Protein 2J8W (pdb70)

Organism: Rubrivivax gelatinosus (NCBI:txid28068)

Sequence (256 aa):
QFQKPGDAIEYRQSAFTLIANHFGRVAAMAQGKAPFDAKVAAENIALVSTLSKLPLTAFGPGTDDKKGGHHGGTEAKPAVWSDAAGFKAAADKFAAAVDKLDAAGKTGDFAQIKAAVGETGGACKGCHDKFKEQFQKPGDAIEYRQSAFTLIANHFGRVAAMAQGKAPFDAKVAAENIALLVSTLSKLPLTAFGPGTDKGHGTEAKPAVWSDAAGFKAAADKFAAAVDKLDAAGKTGDFAQIKAAVGETGGACKGCHDKFKE

Secondary structure (P-SEA, 3-state):
ccccaaaaaaaaaaaaaaaaaaaaaaaaaaaccccccaaaaaaaaaaaaaaaaccccccccccccccccccccccccaaaaaaaaaaaaaaaaaaaaaaaaaccaaaaaaaaaaaaaaaaaaaacccc/ccccaaaaaaaaaaaaaaaaaaaaaaaaaaaccccccaaaaaaaaaaaaaaaaccccccccccccccccccccccccaaaaaaaaaaaaaaaaaaaaaaaaaccaaaaaaaaaaaaaaaaaaaacccc

Radius of gyration: 18.9 Å; Cα contacts (8 Å, |Δi|>4): 345; chains: 2; bounding box: 41×41×47 Å

CATH classification: 1.20.120.10

Foldseek 3Di:
DAPFLQRLQVFLVVLVVLLCVLLVVLVCCLVVVDPDDLVSNLVSLVSNLVSLVPNVVSPDPPNVDPHDFQWDPCVVVVVVQLVVLSVQLNVLSVQCNVCSVVSDSVSNSVSSVSNVVSVVSNCVVTGD/DAPDLLRLQVFLVVLVVLLVVLLVVLQCCLVVNDPDDLLSNLVSLVSNLVSLPPNVVSPDPPSCDDNPAFWDPCVPVVVVVLVVLSVQLNVLSVQCNVCSVVSDSVSNSVSSVSNVVSVVVNCVPTGD

Nearest PDB structures (foldseek):
  2j8w-assembly1_A  TM=1.008E+00  e=5.621E-20  Rubrivivax gelatinosus
  5jli-assembly1_A  TM=9.624E-01  e=1.147E-11  Achromobacter xylosoxidans
  2xld-assembly1_A-2  TM=9.655E-01  e=3.546E-11  Achromobacter xylosoxidans
  1cgo-assembly1_A  TM=9.575E-01  e=3.546E-11  Alcaligenes sp.
  2xl6-assembly1_A-2  TM=9.563E-01  e=1.763E-11  Achromobacter xylosoxidans

Solvent-accessible surface area: 12551 Å² total

Structure (mmCIF, N/CA/C/O backbone):
data_2J8W
#
_entry.id   2J8W
#
_cell.length_a   69.630
_cell.length_b   69.630
_cell.length_c   123.630
_cell.angle_alpha   90.00
_cell.angle_beta   90.00
_cell.angle_gamma   120.00
#
_symmetry.space_group_name_H-M   'P 31 2 1'
#
loop_
_entity.id
_entity.type
_entity.pdbx_description
1 polymer "CYTOCHROME C'"
2 non-polymer 'HEME C'
3 water water
#
loop_
_atom_site.group_PDB
_atom_site.id
_atom_site.type_symbol
_atom_site.label_atom_id
_atom_site.label_alt_id
_atom_site.label_comp_id
_atom_site.label_asym_id
_atom_site.label_entity_id
_atom_site.label_seq_id
_atom_site.pdbx_PDB_ins_code
_atom_site.Cartn_x
_atom_site.Cartn_y
_atom_site.Cartn_z
_atom_site.occupancy
_atom_site.B_iso_or_equiv
_atom_site.auth_seq_id
_atom_site.auth_comp_id
_atom_site.auth_asym_id
_atom_site.auth_atom_id
_atom_site.pdbx_PDB_model_num
ATOM 1 N N . GLN A 1 1 ? 12.126 -0.456 73.803 1.00 27.36 1 GLN A N 1
ATOM 2 C CA . GLN A 1 1 ? 13.321 -0.699 74.644 1.00 26.86 1 GLN A CA 1
ATOM 3 C C . GLN A 1 1 ? 14.123 0.496 75.203 1.00 26.63 1 GLN A C 1
ATOM 4 O O . GLN A 1 1 ? 15.168 0.304 75.815 1.00 28.66 1 GLN A O 1
ATOM 6 N N . PHE A 1 2 ? 13.623 1.711 74.993 1.00 25.54 2 PHE A N 1
ATOM 7 C CA . PHE A 1 2 ? 14.280 2.934 75.433 1.00 25.56 2 PHE A CA 1
ATOM 8 C C . PHE A 1 2 ? 13.381 3.617 76.451 1.00 27.34 2 PHE A C 1
ATOM 9 O O . PHE A 1 2 ? 12.294 4.058 76.117 1.00 30.38 2 PHE A O 1
ATOM 17 N N . GLN A 1 3 ? 13.867 3.672 77.680 1.00 28.33 3 GLN A N 1
ATOM 18 C CA . GLN A 1 3 ? 13.161 4.272 78.816 1.00 28.77 3 GLN A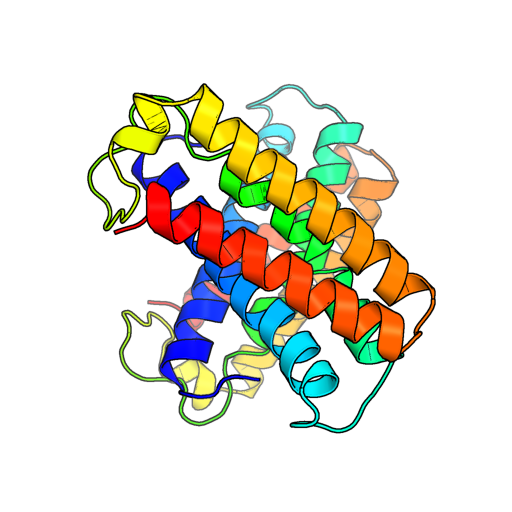 CA 1
ATOM 19 C C . GLN A 1 3 ? 12.897 5.761 78.630 1.00 29.07 3 GLN A C 1
ATOM 20 O O . GLN A 1 3 ? 11.805 6.252 78.965 1.00 30.59 3 GLN A O 1
ATOM 22 N N . LYS A 1 4 ? 13.906 6.475 78.138 1.00 27.62 4 LYS A N 1
ATOM 23 C CA . LYS A 1 4 ? 13.831 7.919 77.818 1.00 27.15 4 LYS A CA 1
ATOM 24 C C . LYS A 1 4 ? 14.270 8.129 76.371 1.00 25.32 4 LYS A C 1
ATOM 25 O O . LYS A 1 4 ? 15.086 7.368 75.887 1.00 26.13 4 LYS A O 1
ATOM 28 N N . PRO A 1 5 ? 13.756 9.156 75.670 1.00 24.32 5 PRO A N 1
ATOM 29 C CA . PRO A 1 5 ? 14.149 9.409 74.275 1.00 23.56 5 PRO A CA 1
ATOM 30 C C . PRO A 1 5 ? 15.663 9.621 74.046 1.00 21.97 5 PRO A C 1
ATOM 31 O O . PRO A 1 5 ? 16.203 9.166 72.988 1.00 21.43 5 PRO A O 1
ATOM 35 N N . GLY A 1 6 ? 16.360 10.262 75.012 1.00 20.2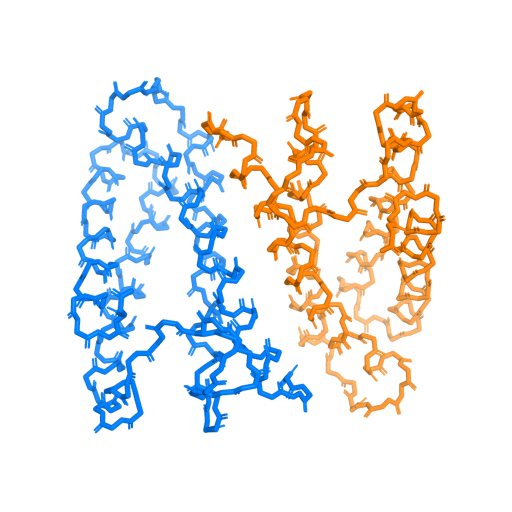6 6 GLY A N 1
ATOM 36 C CA . GLY A 1 6 ? 17.836 10.364 74.975 1.00 19.04 6 GLY A CA 1
ATOM 37 C C . GLY A 1 6 ? 18.480 8.985 74.829 1.00 18.36 6 GLY A C 1
ATOM 38 O O . GLY A 1 6 ? 19.544 8.840 74.225 1.00 17.76 6 GLY A O 1
ATOM 39 N N . ASP A 1 7 ? 17.880 7.980 75.438 1.00 17.35 7 ASP A N 1
ATOM 40 C CA . ASP A 1 7 ? 18.418 6.641 75.313 1.00 17.24 7 ASP A CA 1
ATOM 41 C C . ASP A 1 7 ? 18.419 6.147 73.864 1.00 16.09 7 ASP A C 1
ATOM 42 O O . ASP A 1 7 ? 19.347 5.490 73.416 1.00 16.15 7 ASP A O 1
ATOM 47 N N . ALA A 1 8 ? 17.331 6.394 73.140 1.00 15.53 8 ALA A N 1
ATOM 48 C CA . ALA A 1 8 ? 17.250 6.010 71.723 1.00 15.18 8 ALA A CA 1
ATOM 49 C C . ALA A 1 8 ? 18.315 6.724 70.914 1.00 14.43 8 ALA A C 1
ATOM 50 O O . ALA A 1 8 ? 18.968 6.147 70.056 1.00 14.29 8 ALA A O 1
ATOM 52 N N . ILE A 1 9 ? 18.495 8.015 71.187 1.00 14.58 9 ILE A N 1
ATOM 53 C CA . ILE A 1 9 ? 19.493 8.779 70.478 1.00 14.48 9 ILE A CA 1
ATOM 54 C C . ILE A 1 9 ? 20.894 8.232 70.735 1.00 13.90 9 ILE A C 1
ATOM 55 O O . ILE A 1 9 ? 21.676 8.039 69.801 1.00 13.85 9 ILE A O 1
ATOM 60 N N . GLU A 1 10 ? 21.246 8.062 71.995 1.00 14.15 10 GLU A N 1
ATOM 61 C CA . GLU A 1 10 ? 22.597 7.590 72.284 1.00 14.38 10 GLU A CA 1
ATOM 62 C C . GLU A 1 10 ? 22.800 6.197 71.691 1.00 13.12 10 GLU A C 1
ATOM 63 O O . GLU A 1 10 ? 23.897 5.844 71.252 1.00 12.77 10 GLU A O 1
ATOM 69 N N . TYR A 1 11 ? 21.754 5.365 71.706 1.00 13.18 11 TYR A N 1
ATOM 70 C CA . TYR A 1 11 ? 21.837 4.001 71.145 1.00 12.02 11 TYR A CA 1
ATOM 71 C C . TYR A 1 11 ? 22.101 4.052 69.667 1.00 11.74 11 TYR A C 1
ATOM 72 O O . TYR A 1 11 ? 23.006 3.376 69.173 1.00 12.08 11 TYR A O 1
ATOM 81 N N . ARG A 1 12 ? 21.336 4.842 68.908 1.00 11.67 12 ARG A N 1
ATOM 82 C CA . ARG A 1 12 ? 21.540 4.828 67.466 1.00 12.31 12 ARG A CA 1
ATOM 83 C C . ARG A 1 12 ? 22.900 5.431 67.111 1.00 12.01 12 ARG A C 1
ATOM 84 O O . ARG A 1 12 ? 23.597 4.923 66.220 1.00 12.35 12 ARG A O 1
ATOM 92 N N . GLN A 1 13 ? 23.304 6.496 67.798 1.00 12.43 13 GLN A N 1
ATOM 93 C CA . GLN A 1 13 ? 24.632 7.033 67.568 1.00 12.71 13 GLN A CA 1
ATOM 94 C C . GLN A 1 13 ? 25.704 6.004 67.821 1.00 12.01 13 GLN A C 1
ATOM 95 O O . GLN A 1 13 ? 26.656 5.891 67.041 1.00 12.30 13 GLN A O 1
ATOM 101 N N . SER A 1 14 ? 25.596 5.308 68.935 1.00 11.62 14 SER A N 1
ATOM 102 C CA . SER A 1 14 ? 26.560 4.273 69.296 1.00 11.44 14 SER A CA 1
ATOM 103 C C . SER A 1 14 ? 26.613 3.187 68.229 1.00 10.86 14 SER A C 1
ATOM 104 O O . SER A 1 14 ? 27.698 2.751 67.840 1.00 11.56 14 SER A O 1
ATOM 107 N N . ALA A 1 15 ? 25.463 2.700 67.768 1.00 11.03 15 ALA A N 1
ATOM 108 C CA . ALA A 1 15 ? 25.476 1.697 66.727 1.00 10.90 15 ALA A CA 1
ATOM 109 C C . ALA A 1 15 ? 26.131 2.201 65.462 1.00 11.02 15 ALA A C 1
ATOM 110 O O . ALA A 1 15 ? 26.925 1.479 64.848 1.00 11.16 15 ALA A O 1
ATOM 112 N N . PHE A 1 16 ? 25.814 3.419 65.040 1.00 11.34 16 PHE A N 1
ATOM 113 C CA . PHE A 1 16 ? 26.457 3.976 63.849 1.00 11.33 16 PHE A CA 1
ATOM 114 C C . PHE A 1 16 ? 27.961 4.095 64.003 1.00 11.58 16 PHE A C 1
ATOM 115 O O . PHE A 1 16 ? 28.672 3.831 63.055 1.00 11.57 16 PHE A O 1
ATOM 123 N N . THR A 1 17 ? 28.434 4.479 65.183 1.00 11.86 17 THR A N 1
ATOM 124 C CA . THR A 1 17 ? 29.880 4.543 65.410 1.00 12.08 17 THR A CA 1
ATOM 125 C C . THR A 1 17 ? 30.540 3.175 65.233 1.00 11.56 17 THR A C 1
ATOM 126 O O . THR A 1 17 ? 31.548 3.043 64.567 1.00 11.72 17 THR A O 1
ATOM 130 N N . LEU A 1 18 ? 29.934 2.133 65.806 1.00 11.17 18 LEU A N 1
ATOM 131 C CA . LEU A 1 18 ? 30.515 0.794 65.650 1.00 10.55 18 LEU A CA 1
ATOM 132 C C . LEU A 1 18 ? 30.444 0.321 64.207 1.00 10.62 18 LEU A C 1
ATOM 133 O O . LEU A 1 18 ? 31.405 -0.279 63.696 1.00 11.08 18 LEU A O 1
ATOM 138 N N . ILE A 1 19 ? 29.331 0.595 63.522 1.00 10.88 19 ILE A N 1
ATOM 139 C CA . ILE A 1 19 ? 29.201 0.245 62.119 1.00 11.50 19 ILE A CA 1
ATOM 140 C C . ILE A 1 19 ? 30.293 0.928 61.315 1.00 11.26 19 ILE A C 1
ATOM 141 O O . ILE A 1 19 ? 30.964 0.286 60.484 1.00 11.71 19 ILE A O 1
ATOM 146 N N . ALA A 1 20 ? 30.480 2.235 61.541 1.00 12.10 20 ALA A N 1
ATOM 147 C CA . ALA A 1 20 ? 31.481 2.950 60.758 1.00 11.83 20 ALA A CA 1
ATOM 148 C C . ALA A 1 20 ? 32.872 2.382 60.985 1.00 11.78 20 ALA A C 1
ATOM 149 O O . ALA A 1 20 ? 33.659 2.259 60.039 1.00 11.63 20 ALA A O 1
ATOM 151 N N . ASN A 1 21 ? 33.189 2.027 62.225 1.00 11.48 21 ASN A N 1
ATOM 152 C CA . ASN A 1 21 ? 34.528 1.518 62.488 1.00 11.04 21 ASN A CA 1
ATOM 153 C C . ASN A 1 21 ? 34.758 0.175 61.780 1.00 10.88 21 ASN A C 1
ATOM 154 O O . ASN A 1 21 ? 35.751 -0.020 61.071 1.00 11.61 21 ASN A O 1
ATOM 159 N N . HIS A 1 22 ? 33.839 -0.758 61.922 1.00 10.62 22 HIS A N 1
ATOM 160 C CA . HIS A 1 22 ? 34.042 -2.069 61.316 1.00 10.43 22 HIS A CA 1
ATOM 161 C C . HIS A 1 22 ? 33.890 -2.042 59.807 1.00 9.69 22 HIS A C 1
ATOM 162 O O . HIS A 1 22 ? 34.648 -2.716 59.107 1.00 10.93 22 HIS A O 1
ATOM 169 N N . PHE A 1 23 ? 32.949 -1.232 59.298 1.00 10.48 23 PHE A N 1
ATOM 170 C CA . PHE A 1 23 ? 32.845 -1.064 57.865 1.00 10.79 23 PHE A CA 1
ATOM 171 C C . PHE A 1 23 ? 34.121 -0.449 57.294 1.00 11.27 23 PHE A C 1
ATOM 172 O O . PHE A 1 23 ? 34.593 -0.850 56.244 1.00 11.58 23 PHE A O 1
ATOM 180 N N . GLY A 1 24 ? 34.683 0.511 58.029 1.00 11.34 24 GLY A N 1
ATOM 181 C CA . GLY A 1 24 ? 35.906 1.135 57.586 1.00 11.29 24 GLY A CA 1
ATOM 182 C C . GLY A 1 24 ? 37.070 0.175 57.452 1.00 10.95 24 GLY A C 1
ATOM 183 O O . GLY A 1 24 ? 37.919 0.333 56.579 1.00 11.54 24 GLY A O 1
ATOM 184 N N . ARG A 1 25 ? 37.115 -0.849 58.307 1.00 10.82 25 ARG A N 1
ATOM 185 C CA . ARG A 1 25 ? 38.156 -1.863 58.198 1.00 11.32 25 ARG A CA 1
ATOM 186 C C . ARG A 1 25 ? 38.028 -2.640 56.899 1.00 11.38 25 ARG A C 1
ATOM 187 O O . ARG A 1 25 ? 39.019 -2.932 56.216 1.00 12.76 25 ARG A O 1
ATOM 195 N N . VAL A 1 26 ? 36.789 -2.962 56.540 1.00 10.88 26 VAL A N 1
ATOM 196 C CA . VAL A 1 26 ? 36.543 -3.667 55.282 1.00 11.63 26 VAL A CA 1
ATOM 197 C C . VAL A 1 26 ? 36.903 -2.774 54.108 1.00 11.03 26 VAL A C 1
ATOM 198 O O . VAL A 1 26 ? 37.533 -3.215 53.139 1.00 11.48 26 VAL A O 1
ATOM 202 N N . ALA A 1 27 ? 36.477 -1.522 54.164 1.00 11.12 27 ALA A N 1
ATOM 203 C CA . ALA A 1 27 ? 36.752 -0.565 53.102 1.00 11.51 27 ALA A CA 1
ATOM 204 C C . ALA A 1 27 ? 38.248 -0.405 52.906 1.00 11.33 27 ALA A C 1
ATOM 205 O O . ALA A 1 27 ? 38.694 -0.257 51.784 1.00 11.96 27 ALA A O 1
ATOM 207 N N . ALA A 1 28 ? 39.014 -0.392 53.992 1.00 11.24 28 ALA A N 1
ATOM 208 C CA . ALA A 1 28 ? 40.474 -0.259 53.870 1.00 11.30 28 ALA A CA 1
ATOM 209 C C . ALA A 1 28 ? 41.071 -1.383 53.048 1.00 11.18 28 ALA A C 1
ATOM 210 O O . ALA A 1 28 ? 41.988 -1.177 52.250 1.00 12.10 28 ALA A O 1
ATOM 212 N N . MET A 1 29 ? 40.565 -2.597 53.240 1.00 11.08 29 MET A N 1
ATOM 213 C CA . MET A 1 29 ? 41.016 -3.717 52.414 1.00 11.33 29 MET A CA 1
ATOM 214 C C . MET A 1 29 ? 40.535 -3.551 50.946 1.00 11.50 29 MET A C 1
ATOM 215 O O . MET A 1 29 ? 41.295 -3.747 50.008 1.00 12.52 29 MET A O 1
ATOM 220 N N . ALA A 1 30 ? 39.291 -3.134 50.753 1.00 11.51 30 ALA A N 1
ATOM 221 C CA . ALA A 1 30 ? 38.745 -2.979 49.408 1.00 12.60 30 ALA A CA 1
ATOM 222 C C . ALA A 1 30 ? 39.530 -1.932 48.641 1.00 13.44 30 ALA A C 1
ATOM 223 O O . ALA A 1 30 ? 39.718 -2.079 47.424 1.00 15.00 30 ALA A O 1
ATOM 225 N N . GLN A 1 31 ? 39.989 -0.884 49.328 1.00 13.23 31 GLN A N 1
ATOM 226 C CA . GLN A 1 31 ? 40.738 0.216 48.716 1.00 14.49 31 GLN A CA 1
ATOM 227 C C . GLN A 1 31 ? 42.203 -0.126 48.560 1.00 14.20 31 GLN A C 1
ATOM 228 O O . GLN A 1 31 ? 42.986 0.655 48.015 1.00 17.27 31 GLN A O 1
ATOM 234 N N . GLY A 1 32 ? 42.634 -1.254 49.077 1.00 13.38 32 GLY A N 1
ATOM 235 C CA . GLY A 1 32 ? 44.040 -1.604 48.972 1.00 13.82 32 GLY A CA 1
ATOM 236 C C . GLY A 1 32 ? 44.932 -0.823 49.926 1.00 13.07 32 GLY A C 1
ATOM 237 O O . GLY A 1 32 ? 46.109 -0.693 49.678 1.00 14.68 32 GLY A O 1
ATOM 238 N N . LYS A 1 33 ? 44.400 -0.349 51.045 1.00 12.93 33 LYS A N 1
ATOM 239 C CA . LYS A 1 33 ? 45.187 0.352 52.067 1.00 13.39 33 LYS A CA 1
ATOM 240 C C . LYS A 1 33 ? 45.742 -0.629 53.102 1.00 13.30 33 LYS A C 1
ATOM 241 O O . LYS A 1 33 ? 46.667 -0.289 53.832 1.00 16.48 33 LYS A O 1
ATOM 247 N N . ALA A 1 34 ? 45.149 -1.825 53.180 1.00 12.92 34 ALA A N 1
ATOM 248 C CA . ALA A 1 34 ? 45.555 -2.913 54.077 1.00 13.70 34 ALA A CA 1
ATOM 249 C C . ALA A 1 34 ? 45.525 -4.180 53.249 1.00 13.79 34 ALA A C 1
ATOM 250 O O . ALA A 1 34 ? 44.641 -4.315 52.421 1.00 13.13 34 ALA A O 1
ATOM 252 N N . PRO A 1 35 ? 46.441 -5.125 53.523 1.00 14.16 35 PRO A N 1
ATOM 253 C CA . PRO A 1 35 ? 46.373 -6.395 52.787 1.00 14.50 35 PRO A CA 1
ATOM 254 C C . PRO A 1 35 ? 45.046 -7.095 53.011 1.00 12.77 35 PRO A C 1
ATOM 255 O O . PRO A 1 35 ? 44.460 -7.047 54.091 1.00 14.27 35 PRO A O 1
ATOM 259 N N . PHE A 1 36 ? 44.571 -7.760 51.974 1.00 12.78 36 PHE A N 1
ATOM 260 C CA . PHE A 1 36 ? 43.339 -8.500 52.067 1.00 12.64 36 PHE A CA 1
ATOM 261 C C . PHE A 1 36 ? 43.517 -9.758 52.893 1.00 12.92 36 PHE A C 1
ATOM 262 O O . PHE A 1 36 ? 44.416 -10.536 52.638 1.00 14.43 36 PHE A O 1
ATOM 270 N N . ASP A 1 37 ? 42.645 -9.970 53.865 1.00 13.16 37 ASP A N 1
ATOM 271 C CA . ASP A 1 37 ? 42.581 -11.201 54.629 1.00 13.37 37 ASP A CA 1
ATOM 272 C C . ASP A 1 37 ? 41.103 -11.547 54.658 1.00 13.16 37 ASP A C 1
ATOM 273 O O . ASP A 1 37 ? 40.291 -10.828 55.277 1.00 13.65 37 ASP A O 1
ATOM 278 N N . ALA A 1 38 ? 40.721 -12.608 53.945 1.00 14.15 38 ALA A N 1
ATOM 279 C CA . ALA A 1 38 ? 39.322 -12.953 53.795 1.00 14.52 38 ALA A CA 1
ATOM 280 C C . ALA A 1 38 ? 38.645 -13.285 55.119 1.00 14.01 38 ALA A C 1
ATOM 281 O O . ALA A 1 38 ? 37.468 -12.960 55.322 1.00 14.38 38 ALA A O 1
ATOM 283 N N . LYS A 1 39 ? 39.383 -13.918 56.018 1.00 14.74 39 LYS A N 1
ATOM 284 C CA . LYS A 1 39 ? 38.822 -14.254 57.332 1.00 15.87 39 LYS A CA 1
ATOM 285 C C . LYS A 1 39 ? 38.505 -12.996 58.131 1.00 14.77 39 LYS A C 1
ATOM 286 O O . LYS A 1 39 ? 37.418 -12.898 58.702 1.00 15.04 39 LYS A O 1
ATOM 292 N N . VAL A 1 40 ? 39.454 -12.076 58.195 1.00 14.23 40 VAL A N 1
ATOM 293 C CA . VAL A 1 40 ? 39.255 -10.839 58.937 1.00 14.02 40 VAL A CA 1
ATOM 294 C C . VAL A 1 40 ? 38.166 -9.986 58.267 1.00 12.77 40 VAL A C 1
ATOM 295 O O . VAL A 1 40 ? 37.282 -9.429 58.943 1.00 13.30 40 VAL A O 1
ATOM 299 N N . ALA A 1 41 ? 38.180 -9.912 56.939 1.00 12.23 41 ALA A N 1
ATOM 300 C CA . ALA A 1 41 ? 37.113 -9.210 56.236 1.00 12.41 41 ALA A CA 1
ATOM 301 C C . ALA A 1 41 ? 35.755 -9.794 56.572 1.00 12.68 41 ALA A C 1
ATOM 302 O O . ALA A 1 41 ? 34.794 -9.058 56.873 1.00 13.23 41 ALA A O 1
ATOM 304 N N . ALA A 1 42 ? 35.659 -11.117 56.568 1.00 13.31 42 ALA A N 1
ATOM 305 C CA . ALA A 1 42 ? 34.410 -11.777 56.868 1.00 13.93 42 ALA A CA 1
ATOM 306 C C . ALA A 1 42 ? 33.951 -11.457 58.299 1.00 13.60 42 ALA A C 1
ATOM 307 O O . ALA A 1 42 ? 32.758 -11.250 58.556 1.00 14.71 42 ALA A O 1
ATOM 309 N N . GLU A 1 43 ? 34.874 -11.457 59.240 1.00 13.73 43 GLU A N 1
ATOM 310 C CA . GLU A 1 43 ? 34.534 -11.156 60.635 1.00 15.16 43 GLU A CA 1
ATOM 311 C C . GLU A 1 43 ? 33.984 -9.726 60.764 1.00 13.16 43 GLU A C 1
ATOM 312 O O . GLU A 1 43 ? 32.996 -9.475 61.457 1.00 13.78 43 GLU A O 1
ATOM 318 N N . ASN A 1 44 ? 34.632 -8.777 60.118 1.00 12.19 44 ASN A N 1
ATOM 319 C CA . ASN A 1 44 ? 34.170 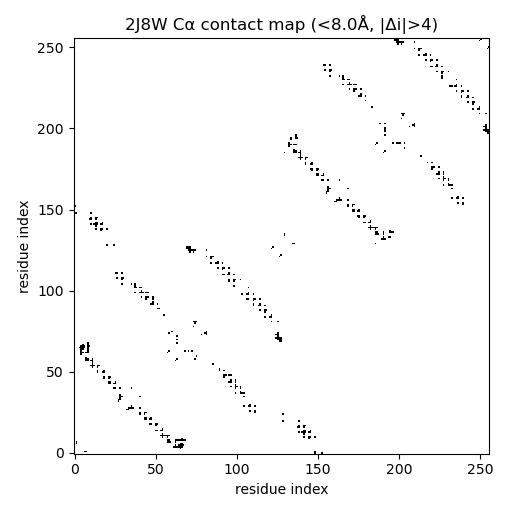-7.400 60.180 1.00 11.57 44 ASN A CA 1
ATOM 320 C C . ASN A 1 44 ? 32.849 -7.225 59.451 1.00 11.62 44 ASN A C 1
ATOM 321 O O . ASN A 1 44 ? 31.986 -6.484 59.921 1.00 11.85 44 ASN A O 1
ATOM 326 N N . ILE A 1 45 ? 32.672 -7.899 58.323 1.00 11.61 45 ILE A N 1
ATOM 327 C CA . ILE A 1 45 ? 31.403 -7.885 57.632 1.00 11.54 45 ILE A CA 1
ATOM 328 C C . ILE A 1 45 ? 30.264 -8.456 58.460 1.00 12.11 45 ILE A C 1
ATOM 329 O O . ILE A 1 45 ? 29.183 -7.890 58.516 1.00 12.27 45 ILE A O 1
ATOM 334 N N . ALA A 1 46 ? 30.545 -9.554 59.148 1.00 12.87 46 ALA A N 1
ATOM 335 C CA . ALA A 1 46 ? 29.529 -10.172 59.991 1.00 13.01 46 ALA A CA 1
ATOM 336 C C . ALA A 1 46 ? 29.093 -9.207 61.090 1.00 12.84 46 ALA A C 1
ATOM 337 O O . ALA A 1 46 ? 27.903 -9.114 61.419 1.00 13.48 46 ALA A O 1
ATOM 339 N N . LEU A 1 47 ? 30.044 -8.481 61.668 1.00 13.00 47 LEU A N 1
ATOM 340 C CA . LEU A 1 47 ? 29.722 -7.488 62.681 1.00 12.99 47 LEU A CA 1
ATOM 341 C C . LEU A 1 47 ? 28.913 -6.332 62.087 1.00 12.19 47 LEU A C 1
ATOM 342 O O . LEU A 1 47 ? 27.934 -5.913 62.679 1.00 12.82 47 LEU A O 1
ATOM 351 N N . VAL A 1 48 ? 29.320 -5.838 60.923 1.00 11.53 48 VAL A N 1
ATOM 352 C CA . VAL A 1 48 ? 28.531 -4.798 60.251 1.00 12.36 48 VAL A CA 1
ATOM 353 C C . VAL A 1 48 ? 27.111 -5.274 60.045 1.00 12.07 48 VAL A C 1
ATOM 354 O O . VAL A 1 48 ? 26.164 -4.563 60.301 1.00 12.76 48 VAL A O 1
ATOM 358 N N . SER A 1 49 ? 26.958 -6.490 59.559 1.00 12.47 49 SER A N 1
ATOM 359 C CA . SER A 1 49 ? 25.627 -7.014 59.304 1.00 12.96 49 SER A CA 1
ATOM 360 C C . SER A 1 49 ? 24.778 -7.066 60.567 1.00 12.37 49 SER A C 1
ATOM 361 O O . SER A 1 49 ? 23.638 -6.602 60.590 1.00 14.49 49 SER A O 1
ATOM 364 N N . THR A 1 50 ? 25.323 -7.624 61.626 1.00 12.77 50 THR A N 1
ATOM 365 C CA . THR A 1 50 ? 24.620 -7.654 62.913 1.00 13.81 50 THR A CA 1
ATOM 366 C C . THR A 1 50 ? 24.251 -6.242 63.384 1.00 13.77 50 THR A C 1
ATOM 367 O O . THR A 1 50 ? 23.110 -5.955 63.768 1.00 15.55 50 THR A O 1
ATOM 371 N N . LEU A 1 51 ? 25.237 -5.365 63.390 1.00 12.34 51 LEU A N 1
ATOM 372 C CA . LEU A 1 51 ? 25.005 -4.007 63.881 1.00 13.12 51 LEU A CA 1
ATOM 373 C C . LEU A 1 51 ? 24.040 -3.213 63.029 1.00 12.79 51 LEU A C 1
ATOM 374 O O . LEU A 1 51 ? 23.327 -2.340 63.541 1.00 13.17 51 LEU A O 1
ATOM 379 N N . SER A 1 52 ? 24.016 -3.497 61.735 1.00 13.29 52 SER A N 1
ATOM 380 C CA . SER A 1 52 ? 23.225 -2.716 60.790 1.00 13.63 52 SER A CA 1
ATOM 381 C C . SER A 1 52 ? 21.762 -2.804 61.081 1.00 14.35 52 SER A C 1
ATOM 382 O O . SER A 1 52 ? 21.014 -1.942 60.629 1.00 15.53 52 SER A O 1
ATOM 385 N N . LYS A 1 53 ? 21.360 -3.849 61.817 1.00 15.21 53 LYS A N 1
ATOM 386 C CA . LYS A 1 53 ? 19.951 -4.099 62.155 1.00 17.60 53 LYS A CA 1
ATOM 387 C C . LYS A 1 53 ? 19.494 -3.326 63.388 1.00 16.39 53 LYS A C 1
ATOM 388 O O . LYS A 1 53 ? 18.334 -3.440 63.796 1.00 17.49 53 LYS A O 1
ATOM 394 N N . LEU A 1 54 ? 20.409 -2.599 64.014 1.00 14.01 54 LEU A N 1
ATOM 395 C CA . LEU A 1 54 ? 20.120 -1.926 65.274 1.00 13.13 54 LEU A CA 1
ATOM 396 C C . LEU A 1 54 ? 19.703 -0.430 65.180 1.00 12.93 54 LEU A C 1
ATOM 397 O O . LEU A 1 54 ? 18.725 -0.059 65.803 1.00 13.73 54 LEU A O 1
ATOM 402 N N . PRO A 1 55 ? 20.475 0.459 64.546 1.00 12.59 55 PRO A N 1
ATOM 403 C CA . PRO A 1 55 ? 20.199 1.877 64.793 1.00 12.84 55 PRO A CA 1
ATOM 404 C C . PRO A 1 55 ? 18.861 2.357 64.269 1.00 14.12 55 PRO A C 1
ATOM 405 O O . PRO A 1 55 ? 18.312 3.329 64.797 1.00 14.57 55 PRO A O 1
ATOM 409 N N . LEU A 1 56 ? 18.390 1.771 63.171 1.00 14.99 56 LEU A N 1
ATOM 410 C CA . LEU A 1 56 ? 17.190 2.276 62.513 1.00 16.81 56 LEU A CA 1
ATOM 411 C C . LEU A 1 56 ? 15.938 1.861 63.279 1.00 17.67 56 LEU A C 1
ATOM 412 O O . LEU A 1 56 ? 14.875 2.355 62.964 1.00 20.40 56 LEU A O 1
ATOM 417 N N . THR A 1 57 ? 16.084 1.066 64.336 1.00 16.61 57 THR A N 1
ATOM 418 C CA . THR A 1 57 ? 15.034 0.729 65.278 1.00 18.41 57 THR A CA 1
ATOM 419 C C . THR A 1 57 ? 14.852 1.766 66.369 1.00 17.67 57 THR A C 1
ATOM 420 O O . THR A 1 57 ? 13.954 1.664 67.191 1.00 20.08 57 THR A O 1
ATOM 424 N N . ALA A 1 58 ? 15.693 2.787 66.367 1.00 16.25 58 ALA A N 1
ATOM 425 C CA . ALA A 1 58 ? 15.821 3.761 67.489 1.00 15.48 58 ALA A CA 1
ATOM 426 C C . ALA A 1 58 ? 15.507 5.208 67.035 1.00 15.57 58 ALA A C 1
ATOM 427 O O . ALA A 1 58 ? 16.012 6.168 67.592 1.00 15.19 58 ALA A O 1
ATOM 429 N N . PHE A 1 59 ? 14.651 5.333 66.022 1.00 16.53 59 PHE A N 1
ATOM 430 C CA . PHE A 1 59 ? 14.147 6.626 65.528 1.00 16.33 59 PHE A CA 1
ATOM 431 C C . PHE A 1 59 ? 12.615 6.688 65.701 1.00 17.71 59 PHE A C 1
ATOM 432 O O . PHE A 1 59 ? 11.899 7.194 64.835 1.00 18.99 59 PHE A O 1
ATOM 440 N N . GLY A 1 60 ? 12.136 6.181 66.823 1.00 18.75 60 GLY A N 1
ATOM 441 C CA . GLY A 1 60 ? 10.728 6.204 67.128 1.00 20.18 60 GLY A CA 1
ATOM 442 C C . GLY A 1 60 ? 10.188 7.584 67.396 1.00 20.71 60 GLY A C 1
ATOM 443 O O . GLY A 1 60 ? 10.911 8.589 67.413 1.00 20.27 60 GLY A O 1
ATOM 444 N N . PRO A 1 61 ? 8.861 7.659 67.623 1.00 21.22 61 PRO A N 1
ATOM 445 C CA . PRO A 1 61 ? 8.222 8.933 67.933 1.00 21.79 61 PRO A CA 1
ATOM 446 C C . PRO A 1 61 ? 8.904 9.629 69.124 1.00 22.21 61 PRO A C 1
ATOM 447 O O . PRO A 1 61 ? 9.211 8.965 70.107 1.00 22.51 61 PRO A O 1
ATOM 451 N N . GLY A 1 62 ? 9.133 10.931 69.006 1.00 22.88 62 GLY A N 1
ATOM 452 C CA . GLY A 1 62 ? 9.616 11.748 70.106 1.00 23.01 62 GLY A CA 1
ATOM 453 C C . GLY A 1 62 ? 11.097 11.627 70.384 1.00 21.89 62 GLY A C 1
ATOM 454 O O . GLY A 1 62 ? 11.598 12.116 71.386 1.00 23.09 62 GLY A O 1
ATOM 455 N N . THR A 1 63 ? 11.845 10.957 69.491 1.00 21.31 63 THR A N 1
ATOM 456 C CA . THR A 1 63 ? 13.292 10.785 69.678 1.00 19.90 63 THR A CA 1
ATOM 457 C C . THR A 1 63 ? 14.103 11.778 68.850 1.00 19.65 63 THR A C 1
ATOM 458 O O . THR A 1 63 ? 15.251 11.494 68.484 1.00 18.67 63 THR A O 1
ATOM 462 N N A ASP A 1 64 ? 13.580 12.979 68.611 0.50 19.31 64 ASP A N 1
ATOM 463 N N B ASP A 1 64 ? 13.510 12.942 68.595 0.50 22.02 64 ASP A N 1
ATOM 464 C CA A ASP A 1 64 ? 14.150 13.912 67.637 0.50 19.38 64 ASP A CA 1
ATOM 465 C CA B ASP A 1 64 ? 14.203 14.076 68.026 0.50 23.14 64 ASP A CA 1
ATOM 466 C C A ASP A 1 64 ? 14.925 15.043 68.249 0.50 19.56 64 ASP A C 1
ATOM 467 C C B ASP A 1 64 ? 14.856 14.875 69.126 0.50 24.62 64 ASP A C 1
ATOM 468 O O A ASP A 1 64 ? 15.533 15.834 67.532 0.50 21.99 64 ASP A O 1
ATOM 469 O O B ASP A 1 64 ? 15.577 15.810 68.836 0.50 22.13 64 ASP A O 1
ATOM 478 N N A LYS A 1 65 ? 14.926 15.130 69.561 0.50 19.62 65 LYS A N 1
ATOM 479 N N B LYS A 1 65 ? 14.573 14.528 70.382 0.50 26.90 65 LYS A N 1
ATOM 480 C CA A LYS A 1 65 ? 15.448 16.329 70.160 0.50 21.08 65 LYS A CA 1
ATOM 481 C CA B LYS A 1 65 ? 15.270 15.134 71.515 0.50 30.06 65 LYS A CA 1
ATOM 482 C C A LYS A 1 65 ? 16.612 16.168 71.093 0.50 20.45 65 LYS A C 1
ATOM 483 C C B LYS A 1 65 ? 15.365 14.195 72.720 0.50 32.32 65 LYS A C 1
ATOM 484 O O A LYS A 1 65 ? 16.599 15.321 71.958 0.50 22.22 65 LYS A O 1
ATOM 485 O O B LYS A 1 65 ? 14.812 13.096 72.712 0.50 31.03 65 LYS A O 1
ATOM 486 N N A GLY A 1 66 ? 17.616 17.013 70.933 0.50 18.96 66 GLY A N 1
ATOM 487 N N B GLY A 1 66 ? 16.069 14.653 73.752 0.50 34.56 66 GLY A N 1
ATOM 488 C CA A GLY A 1 66 ? 18.642 17.119 71.898 0.50 19.34 66 GLY A CA 1
ATOM 489 C CA B GLY A 1 66 ? 16.339 13.863 74.949 0.50 35.82 66 GLY A CA 1
ATOM 490 C C A GLY A 1 66 ? 19.689 16.011 71.825 0.50 19.47 66 GLY A C 1
ATOM 491 C C B GLY A 1 66 ? 17.837 13.727 75.163 0.50 36.20 66 GLY A C 1
ATOM 492 O O A GLY A 1 66 ? 19.787 15.275 70.827 0.50 19.43 66 GLY A O 1
ATOM 493 O O B GLY A 1 66 ? 18.288 13.312 76.231 0.50 35.77 66 GLY A O 1
ATOM 494 N N A HIS A 1 67 ? 20.509 15.942 72.868 0.50 20.14 67 HIS A N 1
ATOM 495 N N B HIS A 1 67 ? 18.587 14.088 74.121 0.50 35.34 67 HIS A N 1
ATOM 496 C CA A HIS A 1 67 ? 21.512 14.894 73.024 0.50 18.85 67 HIS A CA 1
ATOM 497 C CA B HIS A 1 67 ? 20.057 14.058 74.099 0.50 33.31 67 HIS A CA 1
ATOM 498 C C A HIS A 1 67 ? 22.458 14.821 71.822 0.50 19.25 67 HIS A C 1
ATOM 499 C C B HIS A 1 67 ? 20.474 14.799 72.821 0.50 31.62 67 HIS A C 1
ATOM 500 O O A HIS A 1 67 ? 22.892 13.758 71.364 0.50 18.53 67 HIS A O 1
ATOM 501 O O B HIS A 1 67 ? 19.646 14.972 71.941 0.50 30.14 67 HIS A O 1
ATOM 514 N N A GLY A 1 68 ? 22.760 15.980 71.286 0.50 17.71 68 GLY A N 1
ATOM 515 N N B GLY A 1 68 ? 21.718 15.262 72.698 0.50 29.34 68 GLY A N 1
ATOM 516 C CA A GLY A 1 68 ? 23.692 16.075 70.203 0.50 18.24 68 GLY A CA 1
ATOM 517 C CA B GLY A 1 68 ? 22.159 15.853 71.408 0.50 27.55 68 GLY A CA 1
ATOM 518 C C A GLY A 1 68 ? 23.183 15.407 68.966 0.50 18.49 68 GLY A C 1
ATOM 519 C C B GLY A 1 68 ? 22.016 14.876 70.233 0.50 25.35 68 GLY A C 1
ATOM 520 O O A GLY A 1 68 ? 23.972 15.059 68.067 0.50 19.13 68 GLY A O 1
ATOM 521 O O B GLY A 1 68 ? 22.277 13.701 70.431 0.50 24.58 68 GLY A O 1
ATOM 522 N N A THR A 1 69 ? 21.868 15.231 68.905 0.50 18.86 69 THR A N 1
ATOM 523 N N B THR A 1 69 ? 21.674 15.363 69.020 0.50 22.56 69 THR A N 1
ATOM 524 C CA . THR A 1 69 ? 21.361 14.568 67.783 1.00 20.55 69 THR A CA 1
ATOM 525 C C . THR A 1 69 ? 21.659 15.378 66.519 1.00 20.40 69 THR A C 1
ATOM 526 O O . THR A 1 69 ? 21.527 16.613 66.518 1.00 21.80 69 THR A O 1
ATOM 530 N N . GLU A 1 70 ? 22.088 14.681 65.467 1.00 19.64 70 GLU A N 1
ATOM 531 C CA . GLU A 1 70 ? 22.226 15.215 64.138 1.00 20.22 70 GLU A CA 1
ATOM 532 C C . GLU A 1 70 ? 21.161 14.704 63.181 1.00 19.10 70 GLU A C 1
ATOM 533 O O . GLU A 1 70 ? 21.246 14.917 61.975 1.00 22.11 70 GLU A O 1
ATOM 539 N N . ALA A 1 71 ? 20.117 14.061 63.707 1.00 19.81 71 ALA A N 1
ATOM 540 C CA . ALA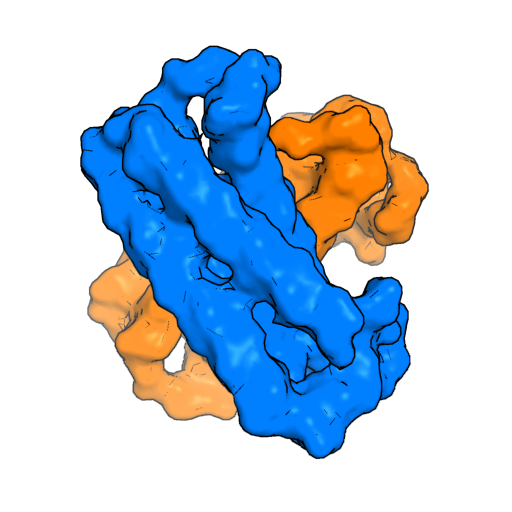 A 1 71 ? 19.008 13.600 62.868 1.00 19.41 71 ALA A CA 1
ATOM 541 C C . ALA A 1 71 ? 18.197 14.854 62.411 1.00 20.55 71 ALA A C 1
ATOM 542 O O . ALA A 1 71 ? 17.703 15.649 63.240 1.00 24.17 71 ALA A O 1
ATOM 544 N N . LYS A 1 72 ? 17.995 14.985 61.104 1.00 21.47 72 LYS A N 1
ATOM 545 C CA . LYS A 1 72 ? 17.215 16.116 60.579 1.00 22.01 72 LYS A CA 1
ATOM 546 C C . LYS A 1 72 ? 15.739 15.887 60.834 1.00 23.51 72 LYS A C 1
ATOM 547 O O . LYS A 1 72 ? 15.268 14.761 60.920 1.00 21.37 72 LYS A O 1
ATOM 551 N N . PRO A 1 73 ? 14.955 16.983 60.963 1.00 23.14 73 PRO A N 1
ATOM 552 C CA . PRO A 1 73 ? 13.505 16.816 61.122 1.00 23.12 73 PRO A CA 1
ATOM 553 C C . PRO A 1 73 ? 12.885 15.926 60.056 1.00 22.31 73 PRO A C 1
ATOM 554 O O . PRO A 1 73 ? 11.891 15.267 60.328 1.00 22.96 73 PRO A O 1
ATOM 558 N N . ALA A 1 74 ? 13.449 15.937 58.852 1.00 22.88 74 ALA A N 1
ATOM 559 C CA . ALA A 1 74 ? 12.942 15.130 57.744 1.00 22.79 74 ALA A CA 1
ATOM 560 C C . ALA A 1 74 ? 12.874 13.642 58.061 1.00 22.08 74 ALA A C 1
ATOM 561 O O . ALA A 1 74 ? 12.101 12.916 57.424 1.00 22.13 74 ALA A O 1
ATOM 563 N N . VAL A 1 75 ? 13.679 13.174 59.019 1.00 21.23 75 VAL A N 1
ATOM 564 C CA . VAL A 1 75 ? 13.547 11.778 59.443 1.00 20.48 75 VAL A CA 1
ATOM 565 C C . VAL A 1 75 ? 12.111 11.422 59.812 1.00 20.43 75 VAL A C 1
ATOM 566 O O . VAL A 1 75 ? 11.623 10.346 59.457 1.00 20.29 75 VAL A O 1
ATOM 570 N N . TRP A 1 76 ? 11.447 12.343 60.525 1.00 19.84 76 TRP A N 1
ATOM 571 C CA . TRP A 1 76 ? 10.044 12.186 60.966 1.00 21.20 76 TRP A CA 1
ATOM 572 C C . TRP A 1 76 ? 9.016 12.781 60.007 1.00 22.63 76 TRP A C 1
ATOM 573 O O . TRP A 1 76 ? 7.990 12.184 59.817 1.00 25.12 76 TRP A O 1
ATOM 584 N N . SER A 1 77 ? 9.390 13.852 59.347 1.00 24.39 77 SER A N 1
ATOM 585 C CA . SER A 1 77 ? 8.452 14.546 58.473 1.00 25.96 77 SER A CA 1
ATOM 586 C C . SER A 1 77 ? 8.496 13.991 57.034 1.00 26.66 77 SER A C 1
ATOM 587 O O . SER A 1 77 ? 7.557 14.198 56.269 1.00 28.08 77 SER A O 1
ATOM 592 N N . ASP A 1 78 ? 9.556 13.256 56.660 1.00 26.45 78 ASP A N 1
ATOM 593 C CA . ASP A 1 78 ? 9.573 12.476 55.405 1.00 25.98 78 ASP A CA 1
ATOM 594 C C . ASP A 1 78 ? 9.857 11.012 55.740 1.00 25.35 78 ASP A C 1
ATOM 595 O O . ASP A 1 78 ? 10.901 10.429 55.335 1.00 26.28 78 ASP A O 1
ATOM 600 N N . ALA A 1 79 ? 8.928 10.402 56.455 1.00 25.59 79 ALA A N 1
ATOM 601 C CA . ALA A 1 79 ? 9.120 9.025 56.913 1.00 25.96 79 ALA A CA 1
ATOM 602 C C . ALA A 1 79 ? 9.247 8.035 55.752 1.00 26.03 79 ALA A C 1
ATOM 603 O O . ALA A 1 79 ? 10.003 7.064 55.843 1.00 25.45 79 ALA A O 1
ATOM 605 N N . ALA A 1 80 ? 8.521 8.236 54.668 1.00 26.35 80 ALA A N 1
ATOM 606 C CA . ALA A 1 80 ? 8.665 7.373 53.491 1.00 25.76 80 ALA A CA 1
ATOM 607 C C . ALA A 1 80 ? 10.067 7.441 52.881 1.00 24.58 80 ALA A C 1
ATOM 608 O O . ALA A 1 80 ? 10.664 6.409 52.471 1.00 24.28 80 ALA A O 1
ATOM 610 N N . GLY A 1 81 ? 10.628 8.641 52.832 1.00 24.60 81 GLY A N 1
ATOM 611 C CA . GLY A 1 81 ? 11.950 8.864 52.300 1.00 23.32 81 GLY A CA 1
ATOM 612 C C . GLY A 1 81 ? 12.972 8.194 53.199 1.00 22.83 81 GLY A C 1
ATOM 613 O O . GLY A 1 81 ? 13.922 7.532 52.712 1.00 22.60 81 GLY A O 1
ATOM 614 N N . PHE A 1 82 ? 12.788 8.344 54.512 1.00 22.15 82 PHE A N 1
ATOM 615 C CA . PHE A 1 82 ? 13.713 7.728 55.470 1.00 21.12 82 PHE A CA 1
ATOM 616 C C . PHE A 1 82 ? 13.665 6.209 55.354 1.00 20.64 82 PHE A C 1
ATOM 617 O O . PHE A 1 82 ? 14.728 5.524 55.364 1.00 20.43 82 PHE A O 1
ATOM 625 N N . LYS A 1 83 ? 12.475 5.639 55.237 1.00 22.13 83 LYS A N 1
ATOM 626 C CA . LYS A 1 83 ? 12.310 4.170 55.106 1.00 21.56 83 LYS A CA 1
ATOM 627 C C . LYS A 1 83 ? 12.943 3.668 53.810 1.00 22.11 83 LYS A C 1
ATOM 628 O O . LYS A 1 83 ? 13.584 2.585 53.796 1.00 21.52 83 LYS A O 1
ATOM 634 N N . ALA A 1 84 ? 12.807 4.430 52.729 1.00 22.02 84 ALA A N 1
ATOM 635 C CA . ALA A 1 84 ? 13.419 4.034 51.450 1.00 21.41 84 ALA A CA 1
ATOM 636 C C . ALA A 1 84 ? 14.933 4.010 51.606 1.00 21.15 84 ALA A C 1
ATOM 637 O O . ALA A 1 84 ? 15.630 3.093 51.114 1.00 21.76 84 ALA A O 1
ATOM 639 N N . ALA A 1 85 ? 15.443 5.019 52.289 1.00 20.23 85 ALA A N 1
ATOM 640 C CA . ALA A 1 85 ? 16.881 5.069 52.555 1.00 19.53 85 ALA A CA 1
ATOM 641 C C . ALA A 1 85 ? 17.386 3.892 53.411 1.00 19.88 85 ALA A C 1
ATOM 642 O O . ALA A 1 85 ? 18.444 3.305 53.154 1.00 19.79 85 ALA A O 1
ATOM 644 N N . ALA A 1 86 ? 16.624 3.559 54.421 1.00 18.44 86 ALA A N 1
ATOM 645 C CA . ALA A 1 86 ? 16.907 2.413 55.293 1.00 18.47 86 ALA A CA 1
ATOM 646 C C . ALA A 1 86 ? 16.870 1.106 54.524 1.00 18.89 86 ALA A C 1
ATOM 647 O O . ALA A 1 86 ? 17.759 0.248 54.679 1.00 18.85 86 ALA A O 1
ATOM 649 N N . ASP A 1 87 ? 15.875 0.960 53.666 1.00 19.79 87 ASP A N 1
ATOM 650 C CA . ASP A 1 87 ? 15.754 -0.266 52.900 1.00 20.50 87 ASP A CA 1
ATOM 651 C C . ASP A 1 87 ? 16.859 -0.417 51.871 1.00 20.52 87 ASP A C 1
ATOM 652 O O . ASP A 1 87 ? 17.307 -1.532 51.634 1.00 19.89 87 ASP A O 1
ATOM 657 N N . LYS A 1 88 ? 17.312 0.674 51.277 1.00 19.98 88 LYS A N 1
ATOM 658 C CA . LYS A 1 88 ? 18.431 0.631 50.338 1.00 20.49 88 LYS A CA 1
ATOM 659 C C . LYS A 1 88 ? 19.697 0.172 51.069 1.00 19.24 88 LYS A C 1
ATOM 660 O O . LYS A 1 88 ? 20.477 -0.595 50.552 1.00 19.72 88 LYS A O 1
ATOM 666 N N . PHE A 1 89 ? 19.911 0.685 52.272 1.00 17.61 89 PHE A N 1
ATOM 667 C CA . PHE A 1 89 ? 21.037 0.258 53.104 1.00 17.31 89 PHE A CA 1
ATOM 668 C C . PHE A 1 89 ? 20.915 -1.230 53.440 1.00 17.08 89 PHE A C 1
ATOM 669 O O . PHE A 1 89 ? 21.894 -1.984 53.312 1.00 16.89 89 PHE A O 1
ATOM 677 N N . ALA A 1 90 ? 19.754 -1.679 53.899 1.00 17.73 90 ALA A N 1
ATOM 678 C CA . ALA A 1 90 ? 19.611 -3.095 54.253 1.00 17.34 90 ALA A CA 1
ATOM 679 C C . ALA A 1 90 ? 19.906 -4.016 53.059 1.00 18.24 90 ALA A C 1
ATOM 680 O O . ALA A 1 90 ? 20.526 -5.093 53.194 1.00 17.69 90 ALA A O 1
ATOM 682 N N . ALA A 1 91 ? 19.474 -3.621 51.876 1.00 18.43 91 ALA A N 1
ATOM 683 C CA . ALA A 1 91 ? 19.729 -4.424 50.682 1.00 19.41 91 ALA A CA 1
ATOM 684 C C . ALA A 1 91 ? 21.220 -4.507 50.369 1.00 19.39 91 ALA A C 1
ATOM 685 O O . ALA A 1 91 ? 21.717 -5.574 50.002 1.00 19.01 91 ALA A O 1
ATOM 687 N N . ALA A 1 92 ? 21.929 -3.392 50.514 1.00 17.00 92 ALA A N 1
ATOM 688 C CA . ALA A 1 92 ? 23.365 -3.350 50.275 1.00 16.78 92 ALA A CA 1
ATOM 689 C C . ALA A 1 92 ? 24.085 -4.197 51.307 1.00 16.45 92 ALA A C 1
ATOM 690 O O . ALA A 1 92 ? 25.013 -4.916 50.966 1.00 16.12 92 ALA A O 1
ATOM 692 N N . VAL A 1 93 ? 23.676 -4.113 52.570 1.00 15.75 93 VAL A N 1
ATOM 693 C CA . VAL A 1 93 ? 24.324 -4.897 53.614 1.00 16.42 93 VAL A CA 1
ATOM 694 C C . VAL A 1 93 ? 24.085 -6.383 53.371 1.00 16.55 93 VAL A C 1
ATOM 695 O O . VAL A 1 93 ? 24.951 -7.197 53.627 1.00 16.27 93 VAL A O 1
ATOM 699 N N . ASP A 1 94 ? 22.923 -6.764 52.858 1.00 16.69 94 ASP A N 1
ATOM 700 C CA . ASP A 1 94 ? 22.697 -8.155 52.527 1.00 18.91 94 ASP A CA 1
ATOM 701 C C . ASP A 1 94 ? 23.735 -8.627 51.511 1.00 17.17 94 ASP A C 1
ATOM 702 O O . ASP A 1 94 ? 24.262 -9.741 51.607 1.00 16.97 94 ASP A O 1
ATOM 707 N N . LYS A 1 95 ? 23.973 -7.831 50.495 1.00 16.43 95 LYS A N 1
ATOM 708 C CA . LYS A 1 95 ? 25.000 -8.166 49.514 1.00 16.44 95 LYS A CA 1
ATOM 709 C C . LYS A 1 95 ? 26.390 -8.212 50.121 1.00 15.08 95 LYS A C 1
ATOM 710 O O . LYS A 1 95 ? 27.197 -9.062 49.754 1.00 14.98 95 LYS A O 1
ATOM 716 N N . LEU A 1 96 ? 26.681 -7.304 51.039 1.00 13.96 96 LEU A N 1
ATOM 717 C CA . LEU A 1 96 ? 27.954 -7.315 51.722 1.00 14.30 96 LEU A CA 1
ATOM 718 C C . LEU A 1 96 ? 28.129 -8.579 52.511 1.00 13.69 96 LEU A C 1
ATOM 719 O O . LEU A 1 96 ? 29.181 -9.222 52.481 1.00 13.46 96 LEU A O 1
ATOM 724 N N . ASP A 1 97 ? 27.091 -8.971 53.238 1.00 14.61 97 ASP A N 1
ATOM 725 C CA . ASP A 1 97 ? 27.106 -10.205 54.053 1.00 15.91 97 ASP A CA 1
ATOM 726 C C . ASP A 1 97 ? 27.409 -11.410 53.127 1.00 15.06 97 ASP A C 1
ATOM 727 O O . ASP A 1 97 ? 28.264 -12.235 53.413 1.00 16.03 97 ASP A O 1
ATOM 732 N N . ALA A 1 98 ? 26.708 -11.498 52.001 1.00 15.32 98 ALA A N 1
ATOM 733 C CA . ALA A 1 98 ? 26.899 -12.596 51.075 1.00 15.38 98 ALA A CA 1
ATOM 734 C C . ALA A 1 98 ? 28.341 -12.606 50.553 1.00 15.43 98 ALA A C 1
ATOM 735 O O . ALA A 1 98 ? 28.978 -13.661 50.422 1.00 16.46 98 ALA A O 1
ATOM 737 N N . ALA A 1 99 ? 28.854 -11.427 50.253 1.00 15.11 99 ALA A N 1
ATOM 738 C CA . ALA A 1 99 ? 30.216 -11.290 49.753 1.00 15.30 99 ALA A CA 1
ATOM 739 C C . ALA A 1 99 ? 31.235 -11.755 50.787 1.00 14.85 99 ALA A C 1
ATOM 740 O O . ALA A 1 99 ? 32.228 -12.391 50.450 1.00 16.15 99 ALA A O 1
ATOM 742 N N . GLY A 1 100 ? 31.036 -11.397 52.049 1.00 14.90 100 GLY A N 1
ATOM 743 C CA . GLY A 1 100 ? 31.928 -11.828 53.110 1.00 16.41 100 GLY A CA 1
ATOM 744 C C . GLY A 1 100 ? 32.011 -13.338 53.196 1.00 17.25 100 GLY A C 1
ATOM 745 O O . GLY A 1 100 ? 33.054 -13.903 53.455 1.00 18.18 100 GLY A O 1
ATOM 746 N N . LYS A 1 101 ? 30.892 -14.005 52.977 1.00 16.68 101 LYS A N 1
ATOM 747 C CA . LYS A 1 101 ? 30.856 -15.465 53.031 1.00 18.34 101 LYS A CA 1
ATOM 748 C C . LYS A 1 101 ? 31.571 -16.083 51.839 1.00 18.53 101 LYS A C 1
ATOM 749 O O . LYS A 1 101 ? 32.105 -17.189 51.958 1.00 19.54 101 LYS A O 1
ATOM 755 N N . THR A 1 102 ? 31.564 -15.462 50.675 1.00 17.82 102 THR A N 1
ATOM 756 C CA . THR A 1 102 ? 32.304 -16.031 49.534 1.00 18.43 102 THR A CA 1
ATOM 757 C C . THR A 1 102 ? 33.801 -15.828 49.644 1.00 17.51 102 THR A C 1
ATOM 758 O O . THR A 1 102 ? 34.578 -16.596 49.069 1.00 19.86 102 THR A O 1
ATOM 762 N N . GLY A 1 103 ? 34.218 -14.744 50.309 1.00 16.83 103 GLY A N 1
ATOM 763 C CA . GLY A 1 103 ? 35.620 -14.341 50.338 1.00 17.71 103 GLY A CA 1
ATOM 764 C C . GLY A 1 103 ? 36.147 -13.771 49.021 1.00 16.75 103 GLY A C 1
ATOM 765 O O . GLY A 1 103 ? 37.342 -13.513 48.886 1.00 20.02 103 GLY A O 1
ATOM 766 N N . ASP A 1 104 ? 35.273 -13.527 48.066 1.00 16.38 104 ASP A N 1
ATOM 767 C CA . ASP A 1 104 ? 35.675 -13.005 46.757 1.00 16.29 104 ASP A CA 1
ATOM 768 C C . ASP A 1 104 ? 35.937 -11.511 46.879 1.00 14.50 104 ASP A C 1
ATOM 769 O O . ASP A 1 104 ? 35.040 -10.746 47.149 1.00 15.41 104 ASP A O 1
ATOM 774 N N . PHE A 1 105 ? 37.171 -11.103 46.659 1.00 14.67 105 PHE A N 1
ATOM 775 C CA . PHE A 1 105 ? 37.577 -9.719 46.768 1.00 14.12 105 PHE A CA 1
ATOM 776 C C . PHE A 1 105 ? 36.709 -8.797 45.915 1.00 14.53 105 PHE A C 1
ATOM 777 O O . PHE A 1 105 ? 36.265 -7.755 46.372 1.00 13.96 105 PHE A O 1
ATOM 785 N N . ALA A 1 106 ? 36.444 -9.199 44.665 1.00 14.15 106 ALA A N 1
ATOM 786 C CA . ALA A 1 106 ? 35.679 -8.344 43.779 1.00 15.59 106 ALA A CA 1
ATOM 787 C C . ALA A 1 106 ? 34.258 -8.166 44.304 1.00 14.34 106 ALA A C 1
ATOM 788 O O . ALA A 1 106 ? 33.717 -7.082 44.229 1.00 15.34 106 ALA A O 1
ATOM 790 N N . GLN A 1 107 ? 33.650 -9.251 44.786 1.00 15.88 107 GLN A N 1
ATOM 791 C CA . GLN A 1 107 ? 32.283 -9.157 45.307 1.00 14.99 107 GLN A CA 1
ATOM 792 C C . GLN A 1 107 ? 32.261 -8.290 46.567 1.00 12.97 107 GLN A C 1
ATOM 793 O O . GLN A 1 107 ? 31.343 -7.492 46.750 1.00 14.01 107 GLN A O 1
ATOM 804 N N . ILE A 1 108 ? 33.262 -8.431 47.427 1.00 13.37 108 ILE A N 1
ATOM 805 C CA . ILE A 1 108 ? 33.346 -7.589 48.621 1.00 12.93 108 ILE A CA 1
ATOM 806 C C . ILE A 1 108 ? 33.501 -6.136 48.244 1.00 11.84 108 ILE A C 1
ATOM 807 O O . ILE A 1 108 ? 32.810 -5.261 48.772 1.00 13.12 108 ILE A O 1
ATOM 812 N N . LYS A 1 109 ? 34.408 -5.881 47.319 1.00 12.44 109 LYS A N 1
ATOM 813 C CA . LYS A 1 109 ? 34.625 -4.506 46.896 1.00 12.80 109 LYS A CA 1
ATOM 814 C C . LYS A 1 109 ? 33.361 -3.869 46.285 1.00 13.10 109 LYS A C 1
ATOM 815 O O . LYS A 1 109 ? 33.016 -2.714 46.595 1.00 13.64 109 LYS A O 1
ATOM 821 N N . ALA A 1 110 ? 32.645 -4.627 45.449 1.00 13.15 110 ALA A N 1
ATOM 822 C CA . ALA A 1 110 ? 31.437 -4.106 44.829 1.00 14.23 110 ALA A CA 1
ATOM 823 C C . ALA A 1 110 ? 30.415 -3.770 45.934 1.00 13.32 110 ALA A C 1
ATOM 824 O O . ALA A 1 110 ? 29.743 -2.752 45.914 1.00 14.78 110 ALA A O 1
ATOM 826 N N . ALA A 1 111 ? 30.294 -4.660 46.908 1.00 13.39 111 ALA A N 1
ATOM 827 C CA . ALA A 1 111 ? 29.316 -4.489 47.991 1.00 13.03 111 ALA A CA 1
ATOM 828 C C . ALA A 1 111 ? 29.731 -3.363 48.936 1.00 12.92 111 ALA A C 1
ATOM 829 O O . ALA A 1 111 ? 28.882 -2.658 49.476 1.00 14.06 111 ALA A O 1
ATOM 831 N N . VAL A 1 112 ? 31.034 -3.157 49.133 1.00 13.02 112 VAL A N 1
ATOM 832 C CA . VAL A 1 112 ? 31.501 -1.992 49.899 1.00 12.73 112 VAL A CA 1
ATOM 833 C C . VAL A 1 112 ? 31.055 -0.708 49.205 1.00 13.03 112 VAL A C 1
ATOM 834 O O . VAL A 1 112 ? 30.570 0.235 49.842 1.00 13.67 112 VAL A O 1
ATOM 838 N N . GLY A 1 113 ? 31.161 -0.675 47.879 1.00 13.19 113 GLY A N 1
ATOM 839 C CA . GLY A 1 113 ? 30.723 0.524 47.173 1.00 13.89 113 GLY A CA 1
ATOM 840 C C . GLY A 1 113 ? 29.240 0.778 47.293 1.00 14.34 113 GLY A C 1
ATOM 841 O O . GLY A 1 113 ? 28.779 1.902 47.543 1.00 15.87 113 GLY A O 1
ATOM 842 N N . GLU A 1 114 ? 28.478 -0.283 47.125 1.00 15.34 114 GLU A N 1
ATOM 843 C CA . GLU A 1 114 ? 27.007 -0.151 47.227 1.00 16.49 114 GLU A CA 1
ATOM 844 C C . GLU A 1 114 ? 26.616 0.269 48.644 1.00 14.81 114 GLU A C 1
ATOM 845 O O . GLU A 1 114 ? 25.735 1.121 48.870 1.00 16.79 114 GLU A O 1
ATOM 856 N N . THR A 1 115 ? 27.234 -0.356 49.639 1.00 14.79 115 THR A N 1
ATOM 857 C CA . THR A 1 115 ? 26.902 -0.051 51.028 1.00 14.75 115 THR A CA 1
ATOM 858 C C . THR A 1 115 ? 27.254 1.394 51.359 1.00 15.03 115 THR A C 1
ATOM 859 O O . THR A 1 115 ? 26.452 2.142 51.910 1.00 15.92 115 THR A O 1
ATOM 863 N N . GLY A 1 116 ? 28.452 1.807 50.989 1.00 15.67 116 GLY A N 1
ATOM 864 C CA . GLY A 1 116 ? 28.865 3.170 51.205 1.00 16.54 116 GLY A CA 1
ATOM 865 C C . GLY A 1 116 ? 27.956 4.181 50.534 1.00 17.19 116 GLY A C 1
ATOM 866 O O . GLY A 1 116 ? 27.647 5.234 51.124 1.00 17.91 116 GLY A O 1
ATOM 867 N N . GLY A 1 117 ? 27.503 3.876 49.320 1.00 16.88 117 GLY A N 1
ATOM 868 C CA . GLY A 1 117 ? 26.522 4.743 48.646 1.00 17.55 117 GLY A CA 1
ATOM 869 C C . GLY A 1 117 ? 25.223 4.878 49.428 1.00 18.37 117 GLY A C 1
ATOM 870 O O . GLY A 1 117 ? 24.610 5.948 49.476 1.00 19.66 117 GLY A O 1
ATOM 871 N N . ALA A 1 118 ? 24.831 3.814 50.106 1.00 17.98 118 ALA A N 1
ATOM 872 C CA . ALA A 1 118 ? 23.615 3.874 50.919 1.00 17.53 118 ALA A CA 1
ATOM 873 C C . ALA A 1 118 ? 23.841 4.717 52.181 1.00 17.45 118 ALA A C 1
ATOM 874 O O . ALA A 1 118 ? 22.924 5.418 52.641 1.00 18.22 118 ALA A O 1
ATOM 876 N N . CYS A 1 119 ? 25.026 4.639 52.789 1.00 17.26 119 CYS A N 1
ATOM 877 C CA . CYS A 1 119 ? 25.317 5.509 53.932 1.00 16.50 119 CYS A CA 1
ATOM 878 C C . CYS A 1 119 ? 25.165 6.970 53.507 1.00 17.45 119 CYS A C 1
ATOM 879 O O . CYS A 1 119 ? 24.440 7.737 54.141 1.00 18.91 119 CYS A O 1
ATOM 882 N N . LYS A 1 120 ? 25.820 7.312 52.410 1.00 18.75 120 LYS A N 1
ATOM 883 C CA . LYS A 1 120 ? 25.884 8.699 51.944 1.00 19.69 120 LYS A CA 1
ATOM 884 C C . LYS A 1 120 ? 24.514 9.177 51.518 1.00 20.14 120 LYS A C 1
ATOM 885 O O . LYS A 1 120 ? 24.151 10.341 51.804 1.00 21.40 120 LYS A O 1
ATOM 888 N N . GLY A 1 121 ? 23.738 8.321 50.863 1.00 19.48 121 GLY A N 1
ATOM 889 C CA . GLY A 1 121 ? 22.430 8.751 50.353 1.00 19.94 121 GLY A CA 1
ATOM 890 C C . GLY A 1 121 ? 21.512 9.076 51.484 1.00 20.19 121 GLY A C 1
ATOM 891 O O . GLY A 1 121 ? 20.765 10.046 51.396 1.00 21.99 121 GLY A O 1
ATOM 892 N N . CYS A 1 122 ? 21.584 8.320 52.575 1.00 19.15 122 CYS A N 1
ATOM 893 C CA . CYS A 1 122 ? 20.768 8.649 53.737 1.00 18.59 122 CYS A CA 1
ATOM 894 C C . CYS A 1 122 ? 21.282 9.923 54.378 1.00 19.27 122 CYS A C 1
ATOM 895 O O . CYS A 1 122 ? 20.504 10.835 54.664 1.00 19.91 122 CYS A O 1
ATOM 898 N N . HIS A 1 123 ? 22.581 10.050 54.581 1.00 18.85 123 HIS A N 1
ATOM 899 C CA . HIS A 1 123 ? 23.102 11.230 55.271 1.00 19.30 123 HIS A CA 1
ATOM 900 C C . HIS A 1 123 ? 22.783 12.528 54.542 1.00 20.75 123 HIS A C 1
ATOM 901 O O . HIS A 1 123 ? 22.436 13.561 55.171 1.00 21.36 123 HIS A O 1
ATOM 908 N N . ASP A 1 124 ? 22.897 12.477 53.216 1.00 21.49 124 ASP A N 1
ATOM 909 C CA . ASP A 1 124 ? 22.604 13.680 52.392 1.00 22.35 124 ASP A CA 1
ATOM 910 C C . ASP A 1 124 ? 21.236 14.237 52.699 1.00 24.07 124 ASP A C 1
ATOM 911 O O . ASP A 1 124 ? 21.061 15.460 52.697 1.00 25.08 124 ASP A O 1
ATOM 916 N N . LYS A 1 125 ? 20.245 13.379 52.881 1.00 23.24 125 LYS A N 1
ATOM 917 C CA . LYS A 1 125 ? 18.850 13.838 53.092 1.00 23.06 125 LYS A CA 1
ATOM 918 C C . LYS A 1 125 ? 18.477 13.972 54.562 1.00 22.44 125 LYS A C 1
ATOM 919 O O . LYS A 1 125 ? 17.559 14.729 54.893 1.00 24.76 125 LYS A O 1
ATOM 921 N N . PHE A 1 126 ? 19.129 13.207 55.454 1.00 21.68 126 PHE A N 1
ATOM 922 C CA . PHE A 1 126 ? 18.633 13.033 56.820 1.00 20.35 126 PHE A CA 1
ATOM 923 C C . PHE A 1 126 ? 19.584 13.285 57.998 1.00 20.59 126 PHE A C 1
ATOM 924 O O . PHE A 1 126 ? 19.160 13.221 59.159 1.00 20.79 126 PHE A O 1
ATOM 932 N N . LYS A 1 127 ? 20.860 13.539 57.736 1.00 19.69 127 LYS A N 1
ATOM 933 C CA . LYS A 1 127 ? 21.822 13.809 58.794 1.00 20.61 127 LYS A CA 1
ATOM 934 C C . LYS A 1 127 ? 22.453 15.199 58.588 1.00 23.08 127 LYS A C 1
ATOM 935 O O . LYS A 1 127 ? 22.896 15.553 57.486 1.00 23.90 127 LYS A O 1
ATOM 941 N N . GLU A 1 128 ? 22.556 15.933 59.688 1.00 23.83 128 GLU A N 1
ATOM 942 C CA . GLU A 1 128 ? 23.315 17.196 59.691 1.00 25.92 128 GLU A CA 1
ATOM 943 C C . GLU A 1 128 ? 24.807 16.841 59.591 1.00 26.87 128 GLU A C 1
ATOM 944 O O . GLU A 1 128 ? 25.463 17.424 58.728 1.00 30.76 128 GLU A O 1
ATOM 947 N N . LYS A 1 129 ? 25.375 15.973 60.340 1.00 27.80 129 LYS A N 1
ATOM 948 N N . GLN B 1 1 ? 41.103 -0.969 64.628 1.00 33.41 1 GLN B N 1
ATOM 949 C CA . GLN B 1 1 ? 42.006 0.162 64.173 1.00 34.30 1 GLN B CA 1
ATOM 950 C C . GLN B 1 1 ? 41.420 1.538 64.554 1.00 33.79 1 GLN B C 1
ATOM 951 O O . GLN B 1 1 ? 40.333 1.917 64.105 1.00 36.01 1 GLN B O 1
ATOM 952 N N . PHE B 1 2 ? 42.152 2.254 65.401 1.00 31.77 2 PHE B N 1
ATOM 953 C CA . PHE B 1 2 ? 41.792 3.593 65.851 1.00 30.89 2 PHE B CA 1
ATOM 954 C C . PHE B 1 2 ? 42.882 4.593 65.409 1.00 31.82 2 PHE B C 1
ATOM 955 O O . PHE B 1 2 ? 44.008 4.470 65.822 1.00 32.85 2 PHE B O 1
ATOM 963 N N . GLN B 1 3 ? 42.501 5.535 64.551 1.00 32.50 3 GLN B N 1
ATOM 964 C CA . GLN B 1 3 ? 43.409 6.569 64.010 1.00 32.48 3 GLN B CA 1
ATOM 965 C C . GLN B 1 3 ? 43.902 7.554 65.074 1.00 32.74 3 GLN B C 1
ATOM 966 O O . GLN B 1 3 ? 45.086 7.933 65.086 1.00 33.96 3 GLN B O 1
ATOM 969 N N . LYS B 1 4 ? 42.982 8.001 65.924 1.00 31.19 4 LYS B N 1
ATOM 970 C CA . LYS B 1 4 ? 43.242 8.887 67.072 1.00 29.82 4 LYS B CA 1
ATOM 971 C C . LYS B 1 4 ? 42.592 8.360 68.346 1.00 26.95 4 LYS B C 1
ATOM 972 O O . LYS B 1 4 ? 41.663 7.547 68.291 1.00 28.09 4 LYS B O 1
ATOM 974 N N . PRO B 1 5 ? 43.043 8.857 69.513 1.00 24.71 5 PRO B N 1
ATOM 975 C CA . PRO B 1 5 ? 42.490 8.396 70.798 1.00 23.87 5 PRO B CA 1
ATOM 976 C C . PRO B 1 5 ? 41.029 8.624 70.939 1.00 21.48 5 PRO B C 1
ATOM 977 O O . PRO B 1 5 ? 40.354 7.787 71.597 1.00 22.42 5 PRO B O 1
ATOM 981 N N . GLY B 1 6 ? 40.563 9.747 70.364 1.00 19.54 6 GLY B N 1
ATOM 982 C CA . GLY B 1 6 ? 39.155 10.033 70.385 1.00 17.16 6 GLY B CA 1
ATOM 983 C C . GLY B 1 6 ? 38.346 8.893 69.765 1.00 16.22 6 GLY B C 1
ATOM 984 O O . GLY B 1 6 ? 37.242 8.582 70.219 1.00 17.34 6 GLY B O 1
ATOM 985 N N . ASP B 1 7 ? 38.893 8.275 68.729 1.00 16.09 7 ASP B N 1
ATOM 986 C CA . ASP B 1 7 ? 38.190 7.183 68.091 1.00 16.68 7 ASP B CA 1
ATOM 987 C C . ASP B 1 7 ? 38.044 5.967 69.009 1.00 14.63 7 ASP B C 1
ATOM 988 O O . ASP B 1 7 ? 36.968 5.356 69.056 1.00 14.81 7 ASP B O 1
ATOM 993 N N . ALA B 1 8 ? 39.093 5.624 69.743 1.00 14.73 8 ALA B N 1
ATOM 994 C CA . ALA B 1 8 ? 39.041 4.529 70.694 1.00 14.55 8 ALA B CA 1
ATOM 995 C C . ALA B 1 8 ? 38.023 4.815 71.799 1.00 13.88 8 ALA B C 1
ATOM 996 O O . ALA B 1 8 ? 37.219 3.959 72.178 1.00 13.66 8 ALA B O 1
ATOM 998 N N . ILE B 1 9 ? 38.032 6.049 72.301 1.00 14.79 9 IL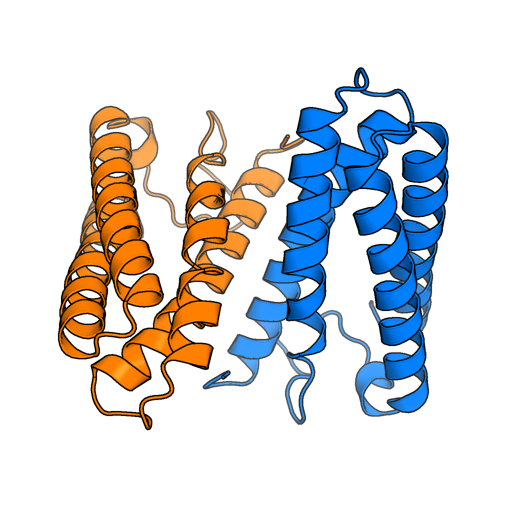E B N 1
ATOM 999 C CA . ILE B 1 9 ? 37.162 6.428 73.386 1.00 15.15 9 ILE B CA 1
ATOM 1000 C C . ILE B 1 9 ? 35.698 6.363 72.951 1.00 13.85 9 ILE B C 1
ATOM 1001 O O . ILE B 1 9 ? 34.847 5.782 73.626 1.00 13.15 9 ILE B O 1
ATOM 1006 N N . GLU B 1 10 ? 35.393 6.932 71.805 1.00 13.37 10 GLU B N 1
ATOM 1007 C CA . GLU B 1 10 ? 34.037 6.931 71.286 1.00 13.99 10 GLU B CA 1
ATOM 1008 C C . GLU B 1 10 ? 33.577 5.496 70.980 1.00 12.93 10 GLU B C 1
ATOM 1009 O O . GLU B 1 10 ? 32.419 5.140 71.214 1.00 13.14 10 GLU B O 1
ATOM 1015 N N . TYR B 1 11 ? 34.484 4.674 70.485 1.00 12.26 11 TYR B N 1
ATOM 1016 C CA . TYR B 1 11 ? 34.150 3.290 70.170 1.00 12.12 11 TYR B CA 1
ATOM 1017 C C . TYR B 1 11 ? 33.786 2.528 71.433 1.00 11.48 11 TYR B C 1
ATOM 1018 O O . TYR B 1 11 ? 32.778 1.824 71.470 1.00 11.70 11 TYR B O 1
ATOM 1027 N N . ARG B 1 12 ? 34.621 2.608 72.469 1.00 11.22 12 ARG B N 1
ATOM 1028 C CA . ARG B 1 12 ? 34.384 1.820 73.655 1.00 11.74 12 ARG B CA 1
ATOM 1029 C C . ARG B 1 12 ? 33.102 2.288 74.335 1.00 11.26 12 ARG B C 1
ATOM 1030 O O . ARG B 1 12 ? 32.300 1.477 74.817 1.00 12.08 12 ARG B O 1
ATOM 1038 N N . GLN B 1 13 ? 32.913 3.597 74.414 1.00 11.91 13 GLN B N 1
ATOM 1039 C CA . GLN B 1 13 ? 31.674 4.141 74.964 1.00 11.99 13 GLN B CA 1
ATOM 1040 C C . GLN B 1 13 ? 30.440 3.610 74.218 1.00 11.96 13 GLN B C 1
ATOM 1041 O O . GLN B 1 13 ? 29.435 3.218 74.813 1.00 12.70 13 GLN B O 1
ATOM 1047 N N . SER B 1 14 ? 30.515 3.645 72.899 1.00 11.94 14 SER B N 1
ATOM 1048 C CA . SER B 1 14 ? 29.432 3.199 72.048 1.00 11.51 14 SER B CA 1
ATOM 1049 C C . SER B 1 14 ? 29.128 1.734 72.302 1.00 11.47 14 SER B C 1
ATOM 1050 O O . SER B 1 14 ? 27.955 1.338 72.416 1.00 11.55 14 SER B O 1
ATOM 1053 N N . ALA B 1 15 ? 30.156 0.891 72.372 1.00 11.20 15 ALA B N 1
ATOM 1054 C CA . ALA B 1 15 ? 29.940 -0.516 72.630 1.00 10.99 15 ALA B CA 1
ATOM 1055 C C . ALA B 1 15 ? 29.305 -0.741 74.003 1.00 11.13 15 ALA B C 1
ATOM 1056 O O . ALA B 1 15 ? 28.381 -1.556 74.122 1.00 11.18 15 ALA B O 1
ATOM 1058 N N . PHE B 1 16 ? 29.779 -0.039 75.032 1.00 11.44 16 PHE B N 1
ATOM 1059 C CA . PHE B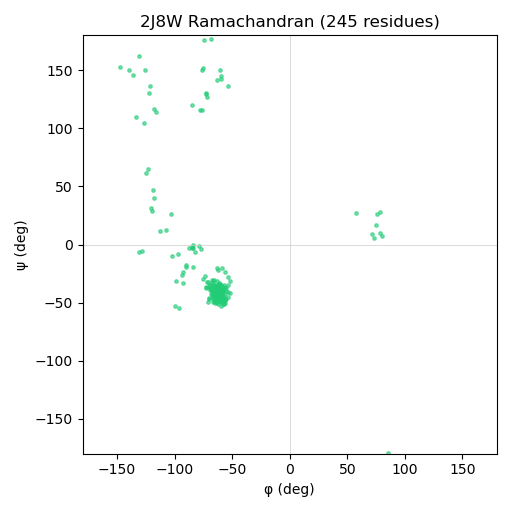 1 16 ? 29.191 -0.187 76.348 1.00 11.47 16 PHE B CA 1
ATOM 1060 C C . PHE B 1 16 ? 27.716 0.253 76.363 1.00 11.70 16 PHE B C 1
ATOM 1061 O O . PHE B 1 16 ? 26.882 -0.384 77.022 1.00 12.28 16 PHE B O 1
ATOM 1069 N N . THR B 1 17 ? 27.372 1.302 75.643 1.00 12.11 17 THR B N 1
ATOM 1070 C CA . THR B 1 17 ? 25.986 1.734 75.534 1.00 11.93 17 THR B CA 1
ATOM 1071 C C . THR B 1 17 ? 25.094 0.616 74.954 1.00 11.51 17 THR B C 1
ATOM 1072 O O . THR B 1 17 ? 24.032 0.327 75.471 1.00 12.60 17 THR B O 1
ATOM 1076 N N . LEU B 1 18 ? 25.540 0.017 73.865 1.00 11.68 18 LEU B N 1
ATOM 1077 C CA . LEU B 1 18 ? 24.751 -1.059 73.2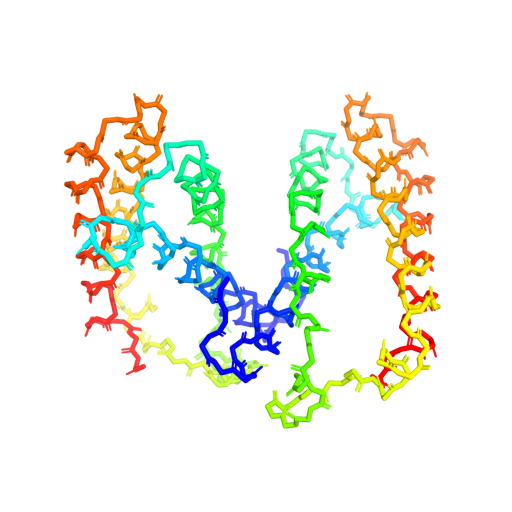56 1.00 11.22 18 LEU B CA 1
ATOM 1078 C C . LEU B 1 18 ? 24.645 -2.272 74.153 1.00 11.48 18 LEU B C 1
ATOM 1079 O O . LEU B 1 18 ? 23.579 -2.883 74.267 1.00 12.15 18 LEU B O 1
ATOM 1084 N N . ILE B 1 19 ? 25.751 -2.614 74.798 1.00 11.33 19 ILE B N 1
ATOM 1085 C CA . ILE B 1 19 ? 25.774 -3.715 75.775 1.00 11.74 19 ILE B CA 1
ATOM 1086 C C . ILE B 1 19 ? 24.734 -3.466 76.854 1.00 12.23 19 ILE B C 1
ATOM 1087 O O . ILE B 1 19 ? 23.930 -4.356 77.198 1.00 12.59 19 ILE B O 1
ATOM 1092 N N . ALA B 1 20 ? 24.751 -2.255 77.426 1.00 12.55 20 ALA B N 1
ATOM 1093 C CA . ALA B 1 20 ? 23.839 -1.928 78.516 1.00 12.68 20 ALA B CA 1
ATOM 1094 C C . ALA B 1 20 ? 22.398 -2.047 78.075 1.00 12.16 20 ALA B C 1
ATOM 1095 O O . ALA B 1 20 ? 21.529 -2.568 78.799 1.00 12.98 20 ALA B O 1
ATOM 1097 N N . ASN B 1 21 ? 22.105 -1.587 76.878 1.00 12.28 21 ASN B N 1
ATOM 1098 C CA . ASN B 1 21 ? 20.729 -1.634 76.432 1.00 11.95 21 ASN B CA 1
ATOM 1099 C C . ASN B 1 21 ? 20.231 -3.071 76.247 1.00 11.89 21 ASN B C 1
ATOM 1100 O O . ASN B 1 21 ? 19.168 -3.445 76.757 1.00 12.72 21 ASN B O 1
ATOM 1105 N N . HIS B 1 22 ? 21.001 -3.882 75.537 1.00 11.66 22 HIS B N 1
ATOM 1106 C CA . HIS B 1 22 ? 20.560 -5.258 75.283 1.00 11.02 22 HIS B CA 1
ATOM 1107 C C . HIS B 1 22 ? 20.580 -6.093 76.541 1.00 11.16 22 HIS B C 1
ATOM 1108 O O . HIS B 1 22 ? 19.698 -6.936 76.734 1.00 12.18 22 HIS B O 1
ATOM 1115 N N . PHE B 1 23 ? 21.594 -5.906 77.390 1.00 11.27 23 PHE B N 1
ATOM 1116 C CA . PHE B 1 23 ? 21.638 -6.606 78.666 1.00 11.59 23 PHE B CA 1
ATOM 1117 C C . PHE B 1 23 ? 20.423 -6.244 79.514 1.00 11.72 23 PHE B C 1
ATOM 1118 O O . PHE B 1 23 ? 19.832 -7.105 80.148 1.00 12.41 23 PHE B O 1
ATOM 1126 N N . GLY B 1 24 ? 20.043 -4.983 79.506 1.00 12.39 24 GLY B N 1
ATOM 1127 C CA . GLY B 1 24 ? 18.914 -4.529 80.281 1.00 12.36 24 GLY B CA 1
ATOM 1128 C C . GLY B 1 24 ? 17.606 -5.157 79.852 1.00 12.57 24 GLY B C 1
ATOM 1129 O O . GLY B 1 24 ? 16.706 -5.393 80.668 1.00 13.65 24 GLY B O 1
ATOM 1130 N N . ARG B 1 25 ? 17.482 -5.481 78.569 1.00 12.59 25 ARG B N 1
ATOM 1131 C CA . ARG B 1 25 ? 16.300 -6.168 78.090 1.00 12.65 25 ARG B CA 1
ATOM 1132 C C . ARG B 1 25 ? 16.169 -7.570 78.711 1.00 12.39 25 ARG B C 1
ATOM 1133 O O . ARG B 1 25 ? 15.076 -8.016 79.084 1.00 14.68 25 ARG B O 1
ATOM 1141 N N . VAL B 1 26 ? 17.299 -8.263 78.791 1.00 11.62 26 VAL B N 1
ATOM 1142 C CA . VAL B 1 26 ? 17.348 -9.580 79.422 1.00 11.80 26 VAL B CA 1
ATOM 1143 C C . VAL B 1 26 ? 17.070 -9.450 80.922 1.00 11.76 26 VAL B C 1
ATOM 1144 O O . VAL B 1 26 ? 16.306 -10.242 81.512 1.00 12.11 26 VAL B O 1
ATOM 1148 N N . ALA B 1 27 ? 17.738 -8.486 81.540 1.00 12.14 27 ALA B N 1
ATOM 1149 C CA . ALA B 1 27 ? 17.586 -8.276 82.973 1.00 12.41 27 ALA B CA 1
ATOM 1150 C C . ALA B 1 27 ? 16.134 -8.024 83.363 1.00 12.50 27 ALA B C 1
ATOM 1151 O O . ALA B 1 27 ? 15.660 -8.476 84.403 1.00 13.74 27 ALA B O 1
ATOM 1153 N N . ALA B 1 28 ? 15.403 -7.293 82.546 1.00 12.66 28 ALA B N 1
ATOM 1154 C CA . ALA B 1 28 ? 14.019 -7.005 82.847 1.00 13.27 28 ALA B CA 1
ATOM 1155 C C . ALA B 1 28 ? 13.189 -8.275 82.945 1.00 13.65 28 ALA B C 1
ATOM 1156 O O . ALA B 1 28 ? 12.319 -8.388 83.820 1.00 14.91 28 ALA B O 1
ATOM 1158 N N . MET B 1 29 ? 13.422 -9.241 82.053 1.00 12.44 29 MET B N 1
ATOM 1159 C CA . MET B 1 29 ? 12.764 -10.537 82.142 1.00 12.00 29 MET B CA 1
ATOM 1160 C C . MET B 1 29 ? 13.185 -11.259 83.420 1.00 12.77 29 MET B C 1
ATOM 1161 O O . MET B 1 29 ? 12.335 -11.765 84.167 1.00 13.77 29 MET B O 1
ATOM 1166 N N . ALA B 1 30 ? 14.496 -11.321 83.666 1.00 12.25 30 ALA B N 1
ATOM 1167 C CA . ALA B 1 30 ? 15.035 -12.079 84.785 1.00 13.28 30 ALA B CA 1
ATOM 1168 C C . ALA B 1 30 ? 14.537 -11.552 86.111 1.00 14.14 30 ALA B C 1
ATOM 1169 O O . ALA B 1 30 ? 14.412 -12.308 87.077 1.00 15.62 30 ALA B O 1
ATOM 1171 N N . GLN B 1 31 ? 14.337 -10.241 86.185 1.00 15.32 31 GLN B N 1
ATOM 1172 C CA . GLN B 1 31 ? 13.919 -9.590 87.414 1.00 17.62 31 GLN B CA 1
ATOM 1173 C C . GLN B 1 31 ? 12.426 -9.618 87.616 1.00 18.23 31 GLN B C 1
ATOM 1174 O O . GLN B 1 31 ? 11.927 -9.089 88.612 1.00 19.95 31 GLN B O 1
ATOM 1180 N N . GLY B 1 32 ? 11.706 -10.170 86.666 1.00 17.26 32 GLY B N 1
ATOM 1181 C CA . GLY B 1 32 ? 10.273 -10.312 86.804 1.00 18.18 32 GLY B CA 1
ATOM 1182 C C . GLY B 1 32 ? 9.571 -8.997 86.517 1.00 17.98 32 GLY B C 1
ATOM 1183 O O . GLY B 1 32 ? 8.457 -8.759 87.021 1.00 20.34 32 GLY B O 1
ATOM 1184 N N . LYS B 1 33 ? 10.165 -8.144 85.678 1.00 18.65 33 LYS B N 1
ATOM 1185 C CA . LYS B 1 33 ? 9.619 -6.845 85.248 1.00 19.81 33 LYS B CA 1
ATOM 1186 C C . LYS B 1 33 ? 9.008 -6.858 83.857 1.00 19.90 33 LYS B C 1
ATOM 1187 O O . LYS B 1 33 ? 8.297 -5.909 83.473 1.00 24.13 33 LYS B O 1
ATOM 1193 N N . ALA B 1 34 ? 9.197 -7.938 83.120 1.00 16.42 34 ALA B N 1
ATOM 1194 C CA . ALA B 1 34 ? 8.667 -8.113 81.782 1.00 15.69 34 ALA B CA 1
ATOM 1195 C C . ALA B 1 34 ? 8.371 -9.594 81.614 1.00 14.96 34 ALA B C 1
ATOM 1196 O O . ALA B 1 34 ? 9.047 -10.411 82.223 1.00 15.12 34 ALA B O 1
ATOM 1198 N N . PRO B 1 35 ? 7.403 -9.952 80.758 1.00 15.13 35 PRO B N 1
ATOM 1199 C CA . PRO B 1 35 ? 7.179 -11.357 80.492 1.00 15.54 35 PRO B CA 1
ATOM 1200 C C . PRO B 1 35 ? 8.411 -12.036 79.880 1.00 14.02 35 PRO B C 1
ATOM 1201 O O . PRO B 1 35 ? 9.206 -11.389 79.222 1.00 15.14 35 PRO B O 1
ATOM 1205 N N . PHE B 1 36 ? 8.529 -13.311 80.170 1.00 13.19 36 PHE B N 1
ATOM 1206 C CA . PHE B 1 36 ? 9.655 -14.084 79.686 1.00 12.16 36 PHE B CA 1
ATOM 1207 C C . PHE B 1 36 ? 9.423 -14.615 78.287 1.00 13.31 36 PHE B C 1
ATOM 1208 O O . PHE B 1 36 ? 8.513 -15.405 78.063 1.00 15.66 36 PHE B O 1
ATOM 1216 N N . ASP B 1 37 ? 10.293 -14.232 77.357 1.00 12.44 37 ASP B N 1
ATOM 1217 C CA . ASP B 1 37 ? 10.309 -14.729 75.997 1.00 12.83 37 ASP B CA 1
ATOM 1218 C C . ASP B 1 37 ? 11.705 -15.225 75.749 1.00 12.40 37 ASP B C 1
ATOM 1219 O O . ASP B 1 37 ? 12.637 -14.451 75.615 1.00 12.53 37 ASP B O 1
ATOM 1224 N N . ALA B 1 38 ? 11.867 -16.545 75.757 1.00 11.59 38 ALA B N 1
ATOM 1225 C CA . ALA B 1 38 ? 13.189 -17.177 75.685 1.00 11.30 38 ALA B CA 1
ATOM 1226 C C . ALA B 1 38 ? 13.895 -16.895 74.363 1.00 10.97 38 ALA B C 1
ATOM 1227 O O . ALA B 1 38 ? 15.126 -16.784 74.319 1.00 12.22 38 ALA B O 1
ATOM 1229 N N . LYS B 1 39 ? 13.144 -16.824 73.273 1.00 11.75 39 LYS B N 1
ATOM 1230 C CA . LYS B 1 39 ? 13.738 -16.532 71.974 1.00 12.32 39 LYS B CA 1
ATOM 1231 C C . LYS B 1 39 ? 14.320 -15.113 71.960 1.00 11.61 39 LYS B C 1
ATOM 1232 O O . LYS B 1 39 ? 15.470 -14.890 71.520 1.00 12.38 39 LYS B O 1
ATOM 1238 N N . VAL B 1 40 ? 13.532 -14.157 72.439 1.00 11.71 40 VAL B N 1
ATOM 1239 C CA . VAL B 1 40 ? 13.982 -12.776 72.500 1.00 12.17 40 VAL B CA 1
ATOM 1240 C C . VAL B 1 40 ? 15.134 -12.660 73.495 1.00 11.55 40 VAL B C 1
ATOM 1241 O O . VAL B 1 40 ? 16.121 -11.941 73.214 1.00 11.81 40 VAL B O 1
ATOM 1245 N N . ALA B 1 41 ? 15.066 -13.338 74.633 1.00 11.30 41 ALA B N 1
ATOM 1246 C CA . ALA B 1 41 ? 16.169 -13.301 75.575 1.00 10.48 41 ALA B CA 1
ATOM 1247 C C . ALA B 1 41 ? 17.456 -13.832 74.911 1.00 10.95 41 ALA B C 1
ATOM 1248 O O . ALA B 1 41 ? 18.521 -13.236 75.060 1.00 11.46 41 ALA B O 1
ATOM 1250 N N . ALA B 1 42 ? 17.331 -14.933 74.176 1.00 11.29 42 ALA B N 1
ATOM 1251 C CA . ALA B 1 42 ? 18.486 -15.526 73.516 1.00 11.92 42 ALA B CA 1
ATOM 1252 C C . ALA B 1 42 ? 19.076 -14.574 72.500 1.00 11.49 42 ALA B C 1
ATOM 1253 O O . ALA B 1 42 ? 20.290 -14.442 72.390 1.00 12.30 42 ALA B O 1
ATOM 1255 N N . GLU B 1 43 ? 18.221 -13.897 71.747 1.00 11.82 43 GLU B N 1
ATOM 1256 C CA . GLU B 1 43 ? 18.690 -12.950 70.750 1.00 13.48 43 GLU B CA 1
ATOM 1257 C C . GLU B 1 43 ? 19.438 -11.785 71.377 1.00 11.87 43 GLU B C 1
ATOM 1258 O O . GLU B 1 43 ? 20.497 -11.344 70.901 1.00 12.34 43 GLU B O 1
ATOM 1264 N N . ASN B 1 44 ? 18.914 -11.268 72.481 1.00 11.09 44 ASN B N 1
ATOM 1265 C CA . ASN B 1 44 ? 19.603 -10.191 73.163 1.00 11.05 44 ASN B CA 1
ATOM 1266 C C . ASN B 1 44 ? 20.872 -10.644 73.852 1.00 10.64 44 ASN B C 1
ATOM 1267 O O . ASN B 1 44 ? 21.871 -9.915 73.854 1.00 11.24 44 ASN B O 1
ATOM 1272 N N . ILE B 1 45 ? 20.875 -11.846 74.415 1.00 10.93 45 ILE B N 1
ATOM 1273 C CA . ILE B 1 45 ? 22.109 -12.416 74.956 1.00 10.44 45 ILE B CA 1
ATOM 1274 C C . ILE B 1 45 ? 23.180 -12.572 73.877 1.00 10.24 45 ILE B C 1
ATOM 1275 O O . ILE B 1 45 ? 24.351 -12.262 74.112 1.00 11.40 45 ILE B O 1
ATOM 1280 N N . ALA B 1 46 ? 22.785 -13.086 72.709 1.00 11.13 46 ALA B N 1
ATOM 1281 C CA . ALA B 1 46 ? 23.752 -13.289 71.625 1.00 11.90 46 ALA B CA 1
ATOM 1282 C C . ALA B 1 46 ? 24.370 -11.934 71.232 1.00 12.21 46 ALA B C 1
ATOM 1283 O O . ALA B 1 46 ? 25.568 -11.853 70.963 1.00 11.50 46 ALA B O 1
ATOM 1285 N N . LEU B 1 47 ? 23.579 -10.876 71.228 1.00 11.98 47 LEU B N 1
ATOM 1286 C CA A LEU B 1 47 ? 24.095 -9.536 70.936 0.65 11.82 47 LEU B CA 1
ATOM 1287 C CA B LEU B 1 47 ? 24.100 -9.557 70.914 0.35 12.63 47 LEU B CA 1
ATOM 1288 C C A LEU B 1 47 ? 25.040 -9.106 72.025 0.65 12.11 47 LEU B C 1
ATOM 1289 C C B LEU B 1 47 ? 25.009 -9.045 72.028 0.35 13.13 47 LEU B C 1
ATOM 1290 O O A LEU B 1 47 ? 26.152 -8.609 71.709 0.65 10.69 47 LEU B O 1
ATOM 1291 O O B LEU B 1 47 ? 26.035 -8.475 71.744 0.35 10.38 47 LEU B O 1
ATOM 1300 N N . VAL B 1 48 ? 24.671 -9.237 73.293 1.00 11.34 48 VAL B N 1
ATOM 1301 C CA . VAL B 1 48 ? 25.570 -8.930 74.377 1.00 12.03 48 VAL B CA 1
ATOM 1302 C C . VAL B 1 48 ? 26.892 -9.656 74.233 1.00 11.40 48 VAL B C 1
ATOM 1303 O O . VAL B 1 48 ? 27.961 -9.061 74.398 1.00 12.73 48 VAL B O 1
ATOM 1307 N N . SER B 1 49 ? 26.834 -10.924 73.886 1.00 11.59 49 SER B N 1
ATOM 1308 C CA . SER B 1 49 ? 28.043 -11.711 73.750 1.00 11.32 49 SER B CA 1
ATOM 1309 C C . SER B 1 49 ? 28.948 -11.158 72.649 1.00 11.79 49 SER B C 1
ATOM 1310 O O . SER B 1 49 ? 30.158 -10.948 72.824 1.00 13.23 49 SER B O 1
ATOM 1313 N N . THR B 1 50 ? 28.361 -10.910 71.489 1.00 11.31 50 THR B N 1
ATOM 1314 C CA . THR B 1 50 ? 29.093 -10.323 70.368 1.00 11.93 50 THR B CA 1
ATOM 1315 C C . THR B 1 50 ? 29.720 -8.988 70.747 1.00 12.52 50 THR B C 1
ATOM 1316 O O . THR B 1 50 ? 30.888 -8.729 70.504 1.00 14.56 50 THR B O 1
ATOM 1320 N N . LEU B 1 51 ? 28.933 -8.143 71.346 1.00 11.72 51 LEU B N 1
ATOM 1321 C CA . LEU B 1 51 ? 29.365 -6.807 71.705 1.00 11.96 51 LEU B CA 1
ATOM 1322 C C . LEU B 1 51 ? 30.421 -6.828 72.792 1.00 12.18 51 LEU B C 1
ATOM 1323 O O . LEU B 1 51 ? 31.284 -5.947 72.847 1.00 12.32 51 LEU B O 1
ATOM 1328 N N . SER B 1 52 ? 30.339 -7.809 73.696 1.00 13.28 52 SER B N 1
ATOM 1329 C CA . SER B 1 52 ? 31.171 -7.816 74.901 1.00 12.67 52 SER B CA 1
ATOM 1330 C C . SER B 1 52 ? 32.613 -7.899 74.558 1.00 13.76 52 SER B C 1
ATOM 1331 O O . SER B 1 52 ? 33.442 -7.588 75.392 1.00 14.61 52 SER B O 1
ATOM 1334 N N . LYS B 1 53 ? 32.867 -8.411 73.338 1.00 14.89 53 LYS B N 1
ATOM 1335 C CA . LYS B 1 53 ? 34.193 -8.647 72.837 1.00 16.42 53 LYS B CA 1
ATOM 1336 C C . LYS B 1 53 ? 34.848 -7.410 72.211 1.00 15.35 53 LYS B C 1
ATOM 1337 O O . LYS B 1 53 ? 35.968 -7.472 71.767 1.00 16.78 53 LYS B O 1
ATOM 1343 N N . LEU B 1 54 ? 34.144 -6.297 72.182 1.00 13.18 54 LEU B N 1
ATOM 1344 C CA . LEU B 1 54 ? 34.607 -5.078 71.497 1.00 12.05 54 LEU B CA 1
ATOM 1345 C C . LEU B 1 54 ? 35.233 -3.988 72.383 1.00 11.79 54 LEU B C 1
ATOM 1346 O O . LEU B 1 54 ? 36.324 -3.506 72.067 1.00 13.14 54 LEU B O 1
ATOM 1351 N N . PRO B 1 55 ? 34.580 -3.529 73.451 1.00 11.99 55 PRO B N 1
ATOM 1352 C CA . PRO B 1 55 ? 35.106 -2.291 74.059 1.00 12.59 55 PRO B CA 1
ATOM 1353 C C . PRO B 1 55 ? 36.457 -2.416 74.708 1.00 13.85 55 PRO B C 1
ATOM 1354 O O . PRO B 1 55 ? 37.217 -1.448 74.772 1.00 14.39 55 PRO B O 1
ATOM 1358 N N . LEU B 1 56 ? 36.755 -3.598 75.229 1.00 14.77 56 LEU B N 1
ATOM 1359 C CA . LEU B 1 56 ? 37.954 -3.765 76.029 1.00 16.87 56 LEU B CA 1
ATOM 1360 C C . LEU B 1 56 ? 39.188 -3.880 75.073 1.00 16.93 56 LEU B C 1
ATOM 1361 O O . LEU B 1 56 ? 40.335 -3.851 75.531 1.00 20.77 56 LEU B O 1
ATOM 1366 N N . THR B 1 57 ? 38.989 -3.843 73.757 1.00 17.17 57 THR B N 1
ATOM 1367 C CA . THR B 1 57 ? 40.025 -3.771 72.738 1.00 18.69 57 THR B C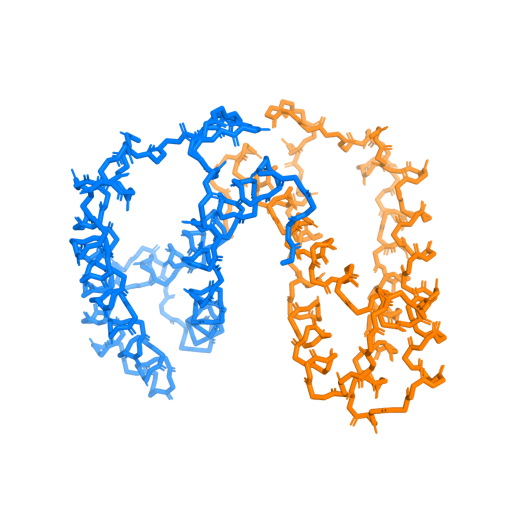A 1
ATOM 1368 C C . THR B 1 57 ? 40.434 -2.314 72.432 1.00 18.34 57 THR B C 1
ATOM 1369 O O . THR B 1 57 ? 41.339 -2.085 71.630 1.00 20.12 57 THR B O 1
ATOM 1373 N N . ALA B 1 58 ? 39.771 -1.356 73.064 1.00 16.04 58 ALA B N 1
ATOM 1374 C CA . ALA B 1 58 ? 39.885 0.054 72.731 1.00 15.23 58 ALA B CA 1
ATOM 1375 C C . ALA B 1 58 ? 40.390 0.883 73.910 1.00 15.19 58 ALA B C 1
ATOM 1376 O O . ALA B 1 58 ? 40.050 2.063 74.022 1.00 14.92 58 ALA B O 1
ATOM 1378 N N . PHE B 1 59 ? 41.221 0.260 74.757 1.00 14.72 59 PHE B N 1
ATOM 1379 C CA . PHE B 1 59 ? 41.878 0.952 75.867 1.00 15.75 59 PHE B CA 1
ATOM 1380 C C . PHE B 1 59 ? 43.398 0.879 75.687 1.00 17.34 59 PHE B C 1
ATOM 1381 O O . PHE B 1 59 ? 44.146 0.621 76.632 1.00 17.98 59 PHE B O 1
ATOM 1389 N N . GLY B 1 60 ? 43.862 1.169 74.479 1.00 17.50 60 GLY B N 1
ATOM 1390 C CA . GLY B 1 60 ? 45.287 1.143 74.197 1.00 19.17 60 GLY B CA 1
ATOM 1391 C C . GLY B 1 60 ? 45.998 2.336 74.803 1.00 20.34 60 GLY B C 1
ATOM 1392 O O . GLY B 1 60 ? 45.414 3.237 75.421 1.00 19.34 60 GLY B O 1
ATOM 1393 N N . PRO B 1 61 ? 47.328 2.344 74.663 1.00 22.17 61 PRO B N 1
ATOM 1394 C CA . PRO B 1 61 ? 48.098 3.433 75.268 1.00 23.68 61 PRO B CA 1
ATOM 1395 C C . PRO B 1 61 ? 47.680 4.782 74.711 1.00 22.75 61 PRO B C 1
ATOM 1396 O O . PRO B 1 61 ? 47.331 4.882 73.531 1.00 24.00 61 PRO B O 1
ATOM 1400 N N . GLY B 1 62 ? 47.643 5.800 75.561 1.00 23.24 62 GLY B N 1
ATOM 1401 C CA . GLY B 1 62 ? 47.354 7.158 75.111 1.00 23.18 62 GLY B CA 1
ATOM 1402 C C . GLY B 1 62 ? 45.887 7.475 74.888 1.00 23.00 62 GLY B C 1
ATOM 1403 O O . GLY B 1 62 ? 45.516 8.541 74.408 1.00 24.05 62 GLY B O 1
ATOM 1404 N N . THR B 1 63 ? 45.007 6.538 75.261 1.00 19.77 63 THR B N 1
ATOM 1405 C CA . THR B 1 63 ? 43.544 6.712 75.094 1.00 18.91 63 THR B CA 1
ATOM 1406 C C . THR B 1 63 ? 42.900 7.063 76.416 1.00 19.00 63 THR B C 1
ATOM 1407 O O . THR B 1 63 ? 41.724 6.777 76.628 1.00 18.34 63 THR B O 1
ATOM 1411 N N . ASP B 1 64 ? 43.659 7.668 77.314 1.00 19.07 64 ASP B N 1
ATOM 1412 C CA . ASP B 1 64 ? 43.285 7.896 78.702 1.00 18.82 64 ASP B CA 1
ATOM 1413 C C . ASP B 1 64 ? 42.721 9.262 79.015 1.00 18.89 64 ASP B C 1
ATOM 1414 O O . ASP B 1 64 ? 42.297 9.519 80.133 1.00 19.65 64 ASP B O 1
ATOM 1419 N N . LYS B 1 65 ? 42.766 10.180 78.052 1.00 19.25 65 LYS B N 1
ATOM 1420 C CA . LYS B 1 65 ? 42.353 11.548 78.316 1.00 19.73 65 LYS B CA 1
ATOM 1421 C C . LYS B 1 65 ? 41.562 12.126 77.173 1.00 18.67 65 LYS B C 1
ATOM 1422 O O . LYS B 1 65 ? 41.722 11.738 76.008 1.00 20.48 65 LYS B O 1
ATOM 1425 N N . GLY B 1 66 ? 40.674 13.032 77.519 1.00 18.41 66 GLY B N 1
ATOM 1426 C CA . GLY B 1 66 ? 39.924 13.759 76.549 1.00 18.75 66 GLY B CA 1
ATOM 1427 C C . GLY B 1 66 ? 38.673 13.017 76.086 1.00 18.33 66 GLY B C 1
ATOM 1428 O O . GLY B 1 66 ? 38.349 11.903 76.539 1.00 18.26 66 GLY B O 1
ATOM 1429 N N . HIS B 1 67 ? 37.963 13.670 75.175 1.00 18.82 67 HIS B N 1
ATOM 1430 C CA . HIS B 1 67 ? 36.833 13.054 74.461 1.00 18.46 67 HIS B CA 1
ATOM 1431 C C . HIS B 1 67 ? 35.728 12.527 75.375 1.00 19.01 67 HIS B C 1
ATOM 1432 O O . HIS B 1 67 ? 35.016 11.566 75.044 1.00 21.28 67 HIS B O 1
ATOM 1439 N N . GLY B 1 68 ? 35.603 13.130 76.548 1.00 19.65 68 GLY B N 1
ATOM 1440 C CA . GLY B 1 68 ? 34.585 12.739 77.486 1.00 18.76 68 GLY B CA 1
ATOM 1441 C C . GLY B 1 68 ? 34.869 11.432 78.201 1.00 18.21 68 GLY B C 1
ATOM 1442 O O . GLY B 1 68 ? 33.965 10.842 78.789 1.00 20.67 68 GLY B O 1
ATOM 1443 N N . THR B 1 69 ? 36.090 10.947 78.196 1.00 17.85 69 THR B N 1
ATOM 1444 C CA . THR B 1 69 ? 36.339 9.709 78.848 1.00 16.71 69 THR B CA 1
ATOM 1445 C C . THR B 1 69 ? 36.088 9.704 80.366 1.00 16.82 69 THR B C 1
ATOM 1446 O O . THR B 1 69 ? 36.383 10.668 81.072 1.00 20.94 69 THR B O 1
ATOM 1450 N N . GLU B 1 70 ? 35.524 8.559 80.832 1.00 17.02 70 GLU B N 1
ATOM 1451 C CA . GLU B 1 70 ? 35.328 8.297 82.242 1.00 18.23 70 GLU B CA 1
ATOM 1452 C C . GLU B 1 70 ? 36.201 7.166 82.755 1.00 17.57 70 GLU B C 1
ATOM 1453 O O . GLU B 1 70 ? 35.997 6.680 83.881 1.00 19.65 70 GLU B O 1
ATOM 1459 N N . ALA B 1 71 ? 37.171 6.734 81.971 1.00 16.19 71 ALA B N 1
ATOM 1460 C CA . ALA B 1 71 ? 38.107 5.730 82.396 1.00 16.67 71 ALA B CA 1
ATOM 1461 C C . ALA B 1 71 ? 39.085 6.381 83.433 1.00 16.75 71 ALA B C 1
ATOM 1462 O O . ALA B 1 71 ? 39.700 7.451 83.217 1.00 22.65 71 ALA B O 1
ATOM 1464 N N . LYS B 1 72 ? 39.221 5.666 84.543 1.00 18.17 72 LYS B N 1
ATOM 1465 C CA . LYS B 1 72 ? 40.154 6.066 85.565 1.00 19.50 72 LYS B CA 1
ATOM 1466 C C . LYS B 1 72 ? 41.580 5.733 85.152 1.00 19.14 72 LYS B C 1
ATOM 1467 O O . LYS B 1 72 ? 41.855 4.797 84.417 1.00 18.47 72 LYS B O 1
ATOM 1471 N N . PRO B 1 73 ? 42.559 6.552 85.636 1.00 20.64 73 PRO B N 1
ATOM 1472 C CA . PRO B 1 73 ? 43.933 6.239 85.348 1.00 19.78 73 PRO B CA 1
ATOM 1473 C C . PRO B 1 73 ? 44.387 4.832 85.713 1.00 18.40 73 PRO B C 1
ATOM 1474 O O . PRO B 1 73 ? 45.282 4.273 85.053 1.00 20.01 73 PRO B O 1
ATOM 1478 N N . ALA B 1 74 ? 43.755 4.217 86.726 1.00 19.42 74 ALA B N 1
ATOM 1479 C CA . ALA B 1 74 ? 44.065 2.839 87.131 1.00 20.15 74 ALA B CA 1
ATOM 1480 C C . ALA B 1 74 ? 43.881 1.819 86.018 1.00 18.71 74 ALA B C 1
ATOM 1481 O O . ALA B 1 74 ? 44.515 0.765 86.043 1.00 19.80 74 ALA B O 1
ATOM 1483 N N . VAL B 1 75 ? 43.099 2.150 84.982 1.00 18.85 75 VAL B N 1
ATOM 1484 C CA . VAL B 1 75 ? 42.990 1.251 83.828 1.00 18.10 75 VAL B CA 1
ATOM 1485 C C . VAL B 1 75 ? 44.355 0.937 83.244 1.00 17.08 75 VAL B C 1
ATOM 1486 O O . VAL B 1 75 ? 44.660 -0.198 82.883 1.00 17.99 75 VAL B O 1
ATOM 1490 N N . TRP B 1 76 ? 45.234 1.968 83.241 1.00 18.31 76 TRP B N 1
ATOM 1491 C CA . TRP B 1 76 ? 46.582 1.843 82.700 1.00 19.36 76 TRP B CA 1
ATOM 1492 C C . TRP B 1 76 ? 47.680 1.607 83.761 1.00 18.90 76 TRP B C 1
ATOM 1493 O O . TRP B 1 76 ? 48.638 0.897 83.493 1.00 21.96 76 TRP B O 1
ATOM 1504 N N . SER B 1 77 ? 47.495 2.132 84.948 1.00 19.49 77 SER B N 1
ATOM 1505 C CA . SER B 1 77 ? 48.526 1.934 85.999 1.00 20.43 77 SER B CA 1
ATOM 1506 C C . SER B 1 77 ? 48.363 0.610 86.741 1.00 21.13 77 SER B C 1
ATOM 1507 O O . SER B 1 77 ? 49.318 0.138 87.360 1.00 22.39 77 SER B O 1
ATOM 1510 N N . ASP B 1 78 ? 47.161 0.016 86.653 1.00 19.77 78 ASP B N 1
ATOM 1511 C CA . ASP B 1 78 ? 46.885 -1.333 87.153 1.00 19.98 78 ASP B CA 1
ATOM 1512 C C . ASP B 1 78 ? 46.297 -2.160 85.998 1.00 17.52 78 ASP B C 1
ATOM 1513 O O . ASP B 1 78 ? 45.174 -2.695 86.063 1.00 19.88 78 ASP B O 1
ATOM 1518 N N . ALA B 1 79 ? 47.117 -2.301 84.948 1.00 18.50 79 ALA B N 1
ATOM 1519 C CA . ALA B 1 79 ? 46.697 -3.015 83.769 1.00 18.33 79 ALA B CA 1
ATOM 1520 C C . ALA B 1 79 ? 46.300 -4.460 84.120 1.00 17.57 79 ALA B C 1
ATOM 1521 O O . ALA B 1 79 ? 45.304 -4.966 83.589 1.00 17.89 79 ALA B O 1
ATOM 1523 N N . ALA B 1 80 ? 47.021 -5.120 85.022 1.00 18.01 80 ALA B N 1
ATOM 1524 C CA . ALA B 1 80 ? 46.702 -6.496 85.394 1.00 17.61 80 ALA B CA 1
ATOM 1525 C C . ALA B 1 80 ? 45.349 -6.536 86.081 1.00 17.41 80 ALA B C 1
ATOM 1526 O O . ALA B 1 80 ? 44.566 -7.464 85.845 1.00 17.72 80 ALA B O 1
ATOM 1528 N N . GLY B 1 81 ? 45.040 -5.546 86.924 1.00 17.35 81 GLY B N 1
ATOM 1529 C CA . GLY B 1 81 ? 43.737 -5.476 87.575 1.00 16.96 81 GLY B CA 1
ATOM 1530 C C . GLY B 1 81 ? 42.594 -5.258 86.597 1.00 15.51 81 GLY B C 1
ATOM 1531 O O . GLY B 1 81 ? 41.526 -5.834 86.717 1.00 17.43 81 GLY B O 1
ATOM 1532 N N . PHE B 1 82 ? 42.849 -4.418 85.607 1.00 16.42 82 PHE B N 1
ATOM 1533 C CA . PHE B 1 82 ? 41.847 -4.154 84.583 1.00 15.68 82 PHE B CA 1
ATOM 1534 C C . PHE B 1 82 ? 41.592 -5.407 83.771 1.00 14.86 82 PHE B C 1
ATOM 1535 O O . PHE B 1 82 ? 40.431 -5.754 83.498 1.00 16.33 82 PHE B O 1
ATOM 1543 N N . LYS B 1 83 ? 42.656 -6.120 83.424 1.00 15.52 83 LYS B N 1
ATOM 1544 C CA . LYS B 1 83 ? 42.532 -7.366 82.680 1.00 16.54 83 LYS B CA 1
ATOM 1545 C C . LYS B 1 83 ? 41.802 -8.431 83.510 1.00 16.02 83 LYS B C 1
ATOM 1546 O O . LYS B 1 83 ? 40.967 -9.168 82.987 1.00 16.19 83 LYS B O 1
ATOM 1552 N N . ALA B 1 84 ? 42.070 -8.482 84.806 1.00 15.90 84 ALA B N 1
ATOM 1553 C CA . ALA B 1 84 ? 41.346 -9.408 85.670 1.00 16.06 84 ALA B CA 1
ATOM 1554 C C . ALA B 1 84 ? 39.844 -9.071 85.677 1.00 16.38 84 ALA B C 1
ATOM 1555 O O . ALA B 1 84 ? 39.011 -9.956 85.646 1.00 16.48 84 ALA B O 1
ATOM 1557 N N . ALA B 1 85 ? 39.501 -7.801 85.755 1.00 15.66 85 ALA B N 1
ATOM 1558 C CA . ALA B 1 85 ? 38.103 -7.383 85.716 1.00 15.67 85 ALA B CA 1
ATOM 1559 C C . ALA B 1 85 ? 37.451 -7.710 84.368 1.00 14.58 85 ALA B C 1
ATOM 1560 O O . ALA B 1 85 ? 36.287 -8.149 84.301 1.00 15.43 85 ALA B O 1
ATOM 1562 N N . ALA B 1 86 ? 38.208 -7.539 83.298 1.00 14.51 86 ALA B N 1
ATOM 1563 C CA . ALA B 1 86 ? 37.745 -7.903 81.963 1.00 14.03 86 ALA B CA 1
ATOM 1564 C C . ALA B 1 86 ? 37.518 -9.416 81.846 1.00 13.87 86 ALA B C 1
ATOM 1565 O O . ALA B 1 86 ? 36.505 -9.855 81.304 1.00 14.61 86 ALA B O 1
ATOM 1567 N N . ASP B 1 87 ? 38.446 -10.211 82.377 1.00 15.05 87 ASP B N 1
ATOM 1568 C CA . ASP B 1 87 ? 38.332 -11.648 82.317 1.00 15.34 87 ASP B CA 1
ATOM 1569 C C . ASP B 1 87 ? 37.155 -12.124 83.158 1.00 15.57 87 ASP B C 1
ATOM 1570 O O . ASP B 1 87 ? 36.468 -13.092 82.777 1.00 15.55 87 ASP B O 1
ATOM 1575 N N . LYS B 1 88 ? 36.897 -11.470 84.276 1.00 15.31 88 LYS B N 1
ATOM 1576 C CA . LYS B 1 88 ? 35.737 -11.837 85.117 1.00 15.88 88 LYS B CA 1
ATOM 1577 C C . LYS B 1 88 ? 34.451 -11.584 84.331 1.00 14.61 88 LYS B C 1
ATOM 1578 O O . LYS B 1 88 ? 33.495 -12.389 84.358 1.00 15.21 88 LYS B O 1
ATOM 1584 N N . PHE B 1 89 ? 34.421 -10.466 83.616 1.00 13.46 89 PHE B N 1
ATOM 1585 C CA . PHE B 1 89 ? 33.283 -10.160 82.745 1.00 12.96 89 PHE B CA 1
ATOM 1586 C C . PHE B 1 89 ? 33.121 -11.185 81.655 1.00 12.98 89 PHE B C 1
ATOM 1587 O O . PHE B 1 89 ? 32.000 -11.653 81.419 1.00 13.18 89 PHE B O 1
ATOM 1595 N N . ALA B 1 90 ? 34.196 -11.514 80.954 1.00 12.55 90 ALA B N 1
ATOM 1596 C CA . ALA B 1 90 ? 34.147 -12.474 79.868 1.00 13.13 90 ALA B CA 1
ATOM 1597 C C . ALA B 1 90 ? 33.638 -13.826 80.356 1.00 13.34 90 ALA B C 1
ATOM 1598 O O . ALA B 1 90 ? 32.861 -14.475 79.673 1.00 13.77 90 ALA B O 1
ATOM 1600 N N . ALA B 1 91 ? 34.079 -14.243 81.537 1.00 13.55 91 ALA B N 1
ATOM 1601 C CA . ALA B 1 91 ? 33.631 -15.529 82.077 1.00 13.89 91 ALA B CA 1
ATOM 1602 C C . ALA B 1 91 ? 32.125 -15.468 82.378 1.00 13.25 91 ALA B C 1
ATOM 1603 O O . ALA B 1 91 ? 31.397 -16.444 82.158 1.00 14.76 91 ALA B O 1
ATOM 1605 N N . ALA B 1 92 ? 31.666 -14.345 82.912 1.00 13.37 92 ALA B N 1
ATOM 1606 C CA . ALA B 1 92 ? 30.234 -14.177 83.198 1.00 12.78 92 ALA B CA 1
ATOM 1607 C C . ALA B 1 92 ? 29.432 -14.158 81.909 1.00 12.04 92 ALA B C 1
ATOM 1608 O O . ALA B 1 92 ? 28.386 -14.775 81.818 1.00 12.47 92 ALA B O 1
ATOM 1610 N N . VAL B 1 93 ? 29.947 -13.484 80.872 1.00 12.41 93 VAL B N 1
ATOM 1611 C CA . VAL B 1 93 ? 29.264 -13.501 79.590 1.00 12.89 93 VAL B CA 1
ATOM 1612 C C . VAL B 1 93 ? 29.210 -14.913 79.019 1.00 12.38 93 VAL B C 1
ATOM 1613 O O . VAL B 1 93 ? 28.201 -15.283 78.413 1.00 12.63 93 VAL B O 1
ATOM 1617 N N . ASP B 1 94 ? 30.242 -15.716 79.218 1.00 13.23 94 ASP B N 1
ATOM 1618 C CA . ASP B 1 94 ? 30.164 -17.102 78.790 1.00 14.26 94 ASP B CA 1
ATOM 1619 C C . ASP B 1 94 ? 28.991 -17.826 79.441 1.00 12.62 94 ASP B C 1
ATOM 1620 O O . ASP B 1 94 ? 28.276 -18.596 78.791 1.00 14.01 94 ASP B O 1
ATOM 1629 N N . LYS B 1 95 ? 28.827 -17.595 80.726 1.00 12.43 95 LYS B N 1
ATOM 1630 C CA . LYS B 1 95 ? 27.680 -18.201 81.406 1.00 12.86 95 LYS B CA 1
ATOM 1631 C C . LYS B 1 95 ? 26.329 -17.660 80.919 1.00 11.13 95 LYS B C 1
ATOM 1632 O O . LYS B 1 95 ? 25.364 -18.414 80.791 1.00 11.36 95 LYS B O 1
ATOM 1637 N N . LEU B 1 96 ? 26.285 -16.376 80.576 1.00 11.07 96 LEU B N 1
ATOM 1638 C CA . LEU B 1 96 ? 25.083 -15.793 80.023 1.00 10.92 96 LEU B CA 1
ATOM 1639 C C . LEU B 1 96 ? 24.766 -16.401 78.671 1.00 10.92 96 LEU B C 1
ATOM 1640 O O . LEU B 1 96 ? 23.619 -16.748 78.405 1.00 10.94 96 LEU B O 1
ATOM 1645 N N . ASP B 1 97 ? 25.791 -16.586 77.843 1.00 11.27 97 ASP B N 1
ATOM 1646 C CA . ASP B 1 97 ? 25.640 -17.242 76.560 1.00 12.53 97 ASP B CA 1
ATOM 1647 C C . ASP B 1 97 ? 25.098 -18.654 76.740 1.00 12.50 97 ASP B C 1
ATOM 1648 O O . ASP B 1 97 ? 24.154 -19.068 76.033 1.00 13.70 97 ASP B O 1
ATOM 1657 N N . ALA B 1 98 ? 25.661 -19.395 77.679 1.00 11.73 98 ALA B N 1
ATOM 1658 C CA . ALA B 1 98 ? 25.190 -20.757 77.913 1.00 11.97 98 ALA B CA 1
ATOM 1659 C C . ALA B 1 98 ? 23.711 -20.750 78.293 1.00 12.03 98 ALA B C 1
ATOM 1660 O O . ALA B 1 98 ? 22.937 -21.623 77.898 1.00 12.55 98 ALA B O 1
ATOM 1662 N N . ALA B 1 99 ? 23.323 -19.794 79.129 1.00 10.77 99 ALA B N 1
ATOM 1663 C CA . ALA B 1 99 ? 21.938 -19.646 79.584 1.00 10.47 99 ALA B CA 1
ATOM 1664 C C . ALA B 1 99 ? 20.987 -19.282 78.445 1.00 10.27 99 ALA B C 1
ATOM 1665 O O . ALA B 1 99 ? 19.880 -19.830 78.348 1.00 11.04 99 ALA B O 1
ATOM 1667 N N . GLY B 1 100 ? 21.427 -18.402 77.556 1.00 10.48 100 GLY B N 1
ATOM 1668 C CA . GLY B 1 100 ? 20.638 -18.087 76.384 1.00 11.04 100 GLY B CA 1
ATOM 1669 C C . GLY B 1 100 ? 20.365 -19.304 75.532 1.00 11.53 100 GLY B C 1
ATOM 1670 O O . GLY B 1 100 ? 19.263 -19.467 75.005 1.00 12.30 100 GLY B O 1
ATOM 1671 N N . LYS B 1 101 ? 21.365 -20.162 75.416 1.00 11.45 101 LYS B N 1
ATOM 1672 C CA . LYS B 1 101 ? 21.242 -21.369 74.623 1.00 13.01 101 LYS B CA 1
ATOM 1673 C C . LYS B 1 101 ? 20.238 -22.344 75.246 1.00 12.21 101 LYS B C 1
ATOM 1674 O O . LYS B 1 101 ? 19.418 -22.909 74.536 1.00 13.69 101 LYS B O 1
ATOM 1682 N N . THR B 1 102 ? 20.268 -22.533 76.547 1.00 11.76 102 THR B N 1
ATOM 1683 C CA . THR B 1 102 ? 19.316 -23.459 77.146 1.00 11.55 102 THR B CA 1
ATOM 1684 C C . THR B 1 102 ? 17.892 -22.913 77.209 1.00 10.91 102 THR B C 1
ATOM 1685 O O . THR B 1 102 ? 16.934 -23.699 77.228 1.00 11.34 102 THR B O 1
ATOM 1689 N N . GLY B 1 103 ? 17.716 -21.600 77.260 1.00 10.98 103 GLY B N 1
ATOM 1690 C CA . GLY B 1 103 ? 16.423 -21.018 77.518 1.00 10.88 103 GLY B CA 1
ATOM 1691 C C . GLY B 1 103 ? 15.915 -21.114 78.936 1.00 10.41 103 GLY B C 1
ATOM 1692 O O . GLY B 1 103 ? 14.772 -20.773 79.198 1.00 11.94 103 GLY B O 1
ATOM 1693 N N . ASP B 1 104 ? 16.736 -21.615 79.849 1.00 10.70 104 ASP B N 1
ATOM 1694 C CA . ASP B 1 104 ? 16.325 -21.887 81.214 1.00 10.22 104 ASP B CA 1
ATOM 1695 C C . ASP B 1 104 ? 16.249 -20.570 81.980 1.00 9.78 104 ASP B C 1
ATOM 1696 O O . ASP B 1 104 ? 17.268 -19.894 82.176 1.00 10.68 104 ASP B O 1
ATOM 1701 N N . PHE B 1 105 ? 15.030 -20.206 82.422 1.00 9.81 105 PHE B N 1
ATOM 1702 C CA . PHE B 1 105 ? 14.828 -18.952 83.101 1.00 9.93 105 PHE B CA 1
ATOM 1703 C C . PHE B 1 105 ? 15.729 -18.821 84.323 1.00 10.08 105 PHE B C 1
ATOM 1704 O O . PHE B 1 105 ? 16.334 -17.770 84.545 1.00 10.86 105 PHE B O 1
ATOM 1712 N N . ALA B 1 106 ? 15.781 -19.853 85.161 1.00 10.45 106 ALA B N 1
ATOM 1713 C CA . ALA B 1 106 ? 16.574 -19.789 86.372 1.00 10.32 106 ALA B CA 1
ATOM 1714 C C . ALA B 1 106 ? 18.045 -19.611 86.063 1.00 10.22 106 ALA B C 1
ATOM 1715 O O . ALA B 1 106 ? 18.766 -18.854 86.727 1.00 10.53 106 ALA B O 1
ATOM 1717 N N . GLN B 1 107 ? 18.530 -20.292 85.025 1.00 10.38 107 GLN B N 1
ATOM 1718 C CA . GLN B 1 107 ? 19.935 -20.154 84.619 1.00 10.28 107 GLN B CA 1
ATOM 1719 C C . GLN B 1 107 ? 20.211 -18.757 84.077 1.00 9.81 107 GLN B C 1
ATOM 1720 O O . GLN B 1 107 ? 21.253 -18.169 84.368 1.00 11.16 107 GLN B O 1
ATOM 1726 N N . ILE B 1 108 ? 19.278 -18.217 83.305 1.00 10.07 108 ILE B N 1
ATOM 1727 C CA . ILE B 1 108 ? 19.373 -16.844 82.786 1.00 10.34 108 ILE B CA 1
ATOM 1728 C C . ILE B 1 108 ? 19.416 -15.853 83.949 1.00 10.32 108 ILE B C 1
ATOM 1729 O O . ILE B 1 108 ? 20.268 -14.951 83.987 1.00 11.52 108 ILE B O 1
ATOM 1734 N N . LYS B 1 109 ? 18.538 -16.016 84.930 1.00 10.85 109 LYS B N 1
ATOM 1735 C CA . LYS B 1 109 ? 18.501 -15.096 86.055 1.00 11.58 109 LYS B CA 1
ATOM 1736 C C . LYS B 1 109 ? 19.800 -15.155 86.827 1.00 11.43 109 LYS B C 1
ATOM 1737 O O . LYS B 1 109 ? 20.347 -14.099 87.211 1.00 12.17 109 LYS B O 1
ATOM 1743 N N . ALA B 1 110 ? 20.326 -16.327 87.061 1.00 11.42 110 ALA B N 1
ATOM 1744 C CA . ALA B 1 110 ? 21.609 -16.478 87.752 1.00 11.71 110 ALA B CA 1
ATOM 1745 C C . ALA B 1 110 ? 22.726 -15.744 86.977 1.00 11.49 110 ALA B C 1
ATOM 1746 O O . ALA B 1 110 ? 23.524 -15.007 87.544 1.00 12.94 110 ALA B O 1
ATOM 1748 N N . ALA B 1 111 ? 22.745 -15.934 85.667 1.00 11.97 111 ALA B N 1
ATOM 1749 C CA . ALA B 1 111 ? 23.781 -15.333 84.831 1.00 11.23 111 ALA B CA 1
ATOM 1750 C C . ALA B 1 111 ? 23.635 -13.814 84.751 1.00 11.99 111 ALA B C 1
ATOM 1751 O O . ALA B 1 111 ? 24.637 -13.086 84.704 1.00 13.57 111 ALA B O 1
ATOM 1753 N N . VAL B 1 112 ? 22.410 -13.305 84.757 1.00 11.90 112 VAL B N 1
ATOM 1754 C CA . VAL B 1 112 ? 22.197 -11.860 84.795 1.00 12.36 112 VAL B CA 1
ATOM 1755 C C . VAL B 1 112 ? 22.792 -11.302 86.070 1.00 12.62 112 VAL B C 1
ATOM 1756 O O . VAL B 1 112 ? 23.448 -10.263 86.065 1.00 13.67 112 VAL B O 1
ATOM 1760 N N . GLY B 1 113 ? 22.566 -11.961 87.197 1.00 12.48 113 GLY B N 1
ATOM 1761 C CA . GLY B 1 113 ? 23.119 -11.469 88.455 1.00 13.24 113 GLY B CA 1
ATOM 1762 C C . GLY B 1 113 ? 24.643 -11.457 88.419 1.00 12.60 113 GLY B C 1
ATOM 1763 O O . GLY B 1 113 ? 25.307 -10.476 88.817 1.00 13.98 113 GLY B O 1
ATOM 1764 N N . GLU B 1 114 ? 25.233 -12.529 87.926 1.00 13.08 114 GLU B N 1
ATOM 1765 C CA . GLU B 1 114 ? 26.683 -12.648 87.859 1.00 13.10 114 GLU B CA 1
ATOM 1766 C C . GLU B 1 114 ? 27.273 -11.608 86.896 1.00 12.02 114 GLU B C 1
ATOM 1767 O O . GLU B 1 114 ? 28.283 -10.966 87.183 1.00 13.84 114 GLU B O 1
ATOM 1773 N N . THR B 1 115 ? 26.674 -11.482 85.737 1.00 11.76 115 THR B N 1
ATOM 1774 C CA . THR B 1 115 ? 27.141 -10.522 84.729 1.00 11.61 115 THR B CA 1
ATOM 1775 C C . THR B 1 115 ? 27.063 -9.103 85.278 1.00 12.43 115 THR B C 1
ATOM 1776 O O . THR B 1 115 ? 28.009 -8.329 85.205 1.00 13.61 115 THR B O 1
ATOM 1780 N N . GLY B 1 116 ? 25.911 -8.766 85.873 1.00 12.66 116 GLY B N 1
ATOM 1781 C CA . GLY B 1 116 ? 25.736 -7.440 86.462 1.00 13.33 116 GLY B CA 1
ATOM 1782 C C . GLY B 1 116 ? 26.827 -7.167 87.494 1.00 13.87 116 GLY B C 1
ATOM 1783 O O . GLY B 1 116 ? 27.354 -6.052 87.584 1.00 15.87 116 GLY B O 1
ATOM 1784 N N . GLY B 1 117 ? 27.130 -8.166 88.321 1.00 14.34 117 GLY B N 1
ATOM 1785 C CA . GLY B 1 117 ? 28.202 -8.025 89.300 1.00 14.63 117 GLY B CA 1
ATOM 1786 C C . GLY B 1 117 ? 29.551 -7.710 88.677 1.00 14.41 117 GLY B C 1
ATOM 1787 O O . GLY B 1 117 ? 30.362 -6.958 89.236 1.00 16.58 117 GLY B O 1
ATOM 1788 N N . ALA B 1 118 ? 29.802 -8.293 87.520 1.00 14.17 118 ALA B N 1
ATOM 1789 C CA . ALA B 1 118 ? 31.043 -8.046 86.774 1.00 14.18 118 ALA B CA 1
ATOM 1790 C C . ALA B 1 118 ? 31.091 -6.609 86.195 1.00 13.87 118 ALA B C 1
ATOM 1791 O O . ALA B 1 118 ? 32.153 -5.948 86.204 1.00 16.09 118 ALA B O 1
ATOM 1793 N N . CYS B 1 119 ? 29.928 -6.101 85.742 1.00 14.49 119 CYS B N 1
ATOM 1794 C CA . CYS B 1 119 ? 29.878 -4.710 85.298 1.00 14.41 119 CYS B CA 1
ATOM 1795 C C . CYS B 1 119 ? 30.282 -3.793 86.477 1.00 14.16 119 CYS B C 1
ATOM 1796 O O . CYS B 1 119 ? 31.177 -2.911 86.381 1.00 17.65 119 CYS B O 1
ATOM 1799 N N . LYS B 1 120 ? 29.573 -4.026 87.595 1.00 16.47 120 LYS B N 1
ATOM 1800 C CA . LYS B 1 120 ? 29.743 -3.169 88.754 1.00 18.28 120 LYS B CA 1
ATOM 1801 C C . LYS B 1 120 ? 31.155 -3.271 89.331 1.00 17.26 120 LYS B C 1
ATOM 1802 O O . LYS B 1 120 ? 31.735 -2.252 89.749 1.00 19.84 120 LYS B O 1
ATOM 1805 N N . GLY B 1 121 ? 31.716 -4.472 89.375 1.00 17.54 121 GLY B N 1
ATOM 1806 C CA . GLY B 1 121 ? 33.041 -4.654 89.945 1.00 17.28 121 GLY B CA 1
ATOM 1807 C C . GLY B 1 121 ? 34.084 -3.896 89.153 1.00 16.80 121 GLY B C 1
ATOM 1808 O O . GLY B 1 121 ? 34.973 -3.245 89.722 1.00 19.82 121 GLY B O 1
ATOM 1809 N N . CYS B 1 122 ? 33.982 -3.912 87.833 1.00 16.23 122 CYS B N 1
ATOM 1810 C CA . CYS B 1 122 ? 34.921 -3.164 87.009 1.00 16.29 122 CYS B CA 1
ATOM 1811 C C . CYS B 1 122 ? 34.623 -1.721 87.209 1.00 16.85 122 CYS B C 1
ATOM 1812 O O . CYS B 1 122 ? 35.578 -0.949 87.437 1.00 16.08 122 CYS B O 1
ATOM 1815 N N . HIS B 1 123 ? 33.412 -1.235 87.180 1.00 16.02 123 HIS B N 1
ATOM 1816 C CA . HIS B 1 123 ? 33.135 0.186 87.311 1.00 16.54 123 HIS B CA 1
ATOM 1817 C C . HIS B 1 123 ? 33.647 0.758 88.629 1.00 16.70 123 HIS B C 1
ATOM 1818 O O . HIS B 1 123 ? 34.206 1.864 88.675 1.00 18.80 123 HIS B O 1
ATOM 1825 N N . ASP B 1 124 ? 33.443 0.012 89.706 1.00 18.46 124 ASP B N 1
ATOM 1826 C CA . ASP B 1 124 ? 33.840 0.474 91.029 1.00 20.17 124 ASP B CA 1
ATOM 1827 C C . ASP B 1 124 ? 35.333 0.833 91.036 1.00 19.77 124 ASP B C 1
ATOM 1828 O O . ASP B 1 124 ? 35.749 1.795 91.707 1.00 23.02 124 ASP B O 1
ATOM 1833 N N . LYS B 1 125 ? 36.165 0.038 90.369 1.00 19.70 125 LYS B N 1
ATOM 1834 C CA . LYS B 1 125 ? 37.624 0.260 90.374 1.00 20.05 125 LYS B CA 1
ATOM 1835 C C . LYS B 1 125 ? 38.155 1.112 89.228 1.00 20.33 125 LYS B C 1
ATOM 1836 O O . LYS B 1 125 ? 39.213 1.725 89.360 1.00 20.80 125 LYS B O 1
ATOM 1839 N N . PHE B 1 126 ? 37.445 1.187 88.117 1.00 17.52 126 PHE B N 1
ATOM 1840 C CA . PHE B 1 126 ? 38.002 1.652 86.884 1.00 17.47 126 PHE B CA 1
ATOM 1841 C C . PHE B 1 126 ? 37.214 2.716 86.138 1.00 16.97 126 PHE B C 1
ATOM 1842 O O . PHE B 1 126 ? 37.689 3.248 85.117 1.00 17.43 126 PHE B O 1
ATOM 1850 N N . LYS B 1 127 ? 36.020 3.038 86.609 1.00 17.36 127 LYS B N 1
ATOM 1851 C CA . LYS B 1 127 ? 35.154 4.018 85.979 1.00 18.02 127 LYS B CA 1
ATOM 1852 C C . LYS B 1 127 ? 34.776 5.144 86.917 1.00 21.29 127 LYS B C 1
ATOM 1853 O O . LYS B 1 127 ? 34.364 4.891 88.032 1.00 22.24 127 LYS B O 1
ATOM 1859 N N . GLU B 1 128 ? 34.927 6.391 86.461 1.00 21.43 128 GLU B N 1
ATOM 1860 C CA . GLU B 1 128 ? 34.412 7.526 87.241 1.00 24.81 128 GLU B CA 1
ATOM 1861 C C . GLU B 1 128 ? 32.869 7.459 87.261 1.00 26.79 128 GLU B C 1
ATOM 1862 O O . GLU B 1 128 ? 32.222 7.665 88.267 1.00 31.19 128 GLU B O 1
ATOM 1868 N N . LYS B 1 129 ? 32.189 7.227 86.247 1.00 28.69 129 LYS B N 1
#

B-factor: mean 20.63, std 9.44, range [9.69, 71.57]

InterPro domains:
  IPR002321 Cytochrome c, class II [PF01322] (7-127)
  IPR002321 Cytochrome c, class II [PS51009] (7-128)
  IPR010980 Cytochrome c/b562 [SSF47175] (2-127)
  IPR012127 Cytochrome c prime [PIRSF000027] (3-129)
  IPR015984 Cytochrome c prime, subgroup [PR00608] (93-116)
  IPR015984 Cytochrome c prime, subgroup [PR00608] (116-127)